Protein AF-A0A1B6LPK8-F1 (afdb_monomer)

InterPro domains:
  IPR017932 Glutamine amidotransferase type 2 domain [PF00310] (101-290)
  IPR017932 Glutamine amidotransferase type 2 domain [PS51278] (101-291)
  IPR029055 Nucleophile aminohydrolases, N-terminal [G3DSA:3.60.20.10] (101-291)
  IPR029055 Nucleophile aminohydrolases, N-terminal [SSF56235] (101-290)
  IPR050711 Electron transfer and nitrogen metabolism enzyme [PTHR11938] (97-290)

Organism: NCBI:txid36148

Mean predicted aligned error: 14.08 Å

Sequence (291 aa):
MAAVRRRMIGVLNRLSTYSSTHVGFSTLSHRREAVYSICHKCAVLAVSCSSVRPEVGGQRHLLANNYQCLSLGNKMEMSQDSWSLPPQQGLYDPQNEKDACGVGFIVSIDGTRSHKIVRDAEKLAMRMNHRGACACDNDTGDGAGVLTAIPHNYYFHELREQHSIDLPPFRQYATGIFYLDKIHHADCEAQFTKIAEECNLKVLYWRTVPTNSAGIGEVARSGEPFMRQVFLVPSSPVPEEELQKQVFVLRKRATHKIPKPGVRFYICSLSNTTVIYKGQFTSDQLWRYFT

Nearest PDB structures (foldseek):
  1ofd-assembly2_B  TM=9.299E-01  e=4.227E-14  Synechocystis sp. PCC 6803
  1ofe-assembly2_B  TM=9.317E-01  e=9.123E-14  Synechocystis sp. PCC 6803
  1ea0-assembly2_B  TM=8.945E-01  e=4.554E-11  Azospirillum brasilense
  6s6u-assembly1_A  TM=9.066E-01  e=7.311E-11  Azospirillum brasilense
  6s6s-assembly1_C  TM=8.771E-01  e=1.674E-10  Azospirillum brasilense

Solvent-accessible surface area (backbone atoms only — not comparable to full-atom values): 17128 Å² total; per-residue (Å²): 118,78,68,63,66,56,52,66,52,51,62,61,48,51,69,65,59,71,79,73,75,93,73,91,74,86,91,70,69,76,69,54,53,51,55,54,58,27,46,56,56,24,25,34,40,28,39,26,36,38,82,83,74,81,84,84,85,75,88,81,76,86,78,81,81,87,78,88,82,89,78,85,89,80,86,77,85,75,86,74,84,71,89,67,80,70,76,72,52,91,91,47,48,62,89,73,66,67,92,56,48,32,72,51,73,44,68,37,90,87,49,58,78,56,74,62,52,58,55,50,39,48,56,54,31,45,72,32,42,91,40,44,35,56,45,99,80,68,47,16,17,69,18,18,35,39,38,33,37,57,62,53,69,60,54,38,51,50,36,36,74,78,67,73,40,88,64,70,62,86,56,60,35,32,34,25,37,31,36,24,35,86,86,53,37,67,61,51,52,52,52,45,43,54,49,27,49,78,46,52,26,37,75,76,47,78,44,73,60,59,69,42,73,86,76,47,19,70,70,29,58,78,65,60,58,42,45,38,30,43,35,34,32,58,68,56,97,68,58,60,70,55,52,51,51,37,48,50,51,36,53,53,50,44,67,69,68,66,54,46,95,97,48,58,64,44,77,69,25,70,34,51,45,39,38,49,54,66,52,52,21,35,37,61,42,52,70,63,26,55,107

Structure (mmCIF, N/CA/C/O backbone):
data_AF-A0A1B6LPK8-F1
#
_entry.id   AF-A0A1B6LPK8-F1
#
loop_
_atom_site.group_PDB
_atom_site.id
_atom_site.type_symbol
_atom_site.label_atom_id
_atom_site.label_alt_id
_atom_site.label_comp_id
_atom_site.label_asym_id
_atom_site.label_entity_id
_atom_site.label_seq_id
_atom_site.pdbx_PDB_ins_code
_atom_site.Cartn_x
_atom_site.Cartn_y
_atom_site.Cartn_z
_atom_site.occupancy
_atom_site.B_iso_or_equiv
_atom_site.auth_seq_id
_atom_site.auth_comp_id
_atom_site.auth_asym_id
_atom_site.auth_atom_id
_atom_site.pdbx_PDB_model_num
ATOM 1 N N . MET A 1 1 ? 23.492 2.066 -8.535 1.00 30.80 1 MET A N 1
ATOM 2 C CA . MET A 1 1 ? 22.194 1.472 -8.130 1.00 30.80 1 MET A CA 1
ATOM 3 C C . MET A 1 1 ? 21.778 1.716 -6.667 1.00 30.80 1 MET A C 1
ATOM 5 O O . MET A 1 1 ? 20.604 1.967 -6.434 1.00 30.80 1 MET A O 1
ATOM 9 N N . ALA A 1 2 ? 22.679 1.740 -5.672 1.00 23.75 2 ALA A N 1
ATOM 10 C CA . ALA A 1 2 ? 22.305 1.963 -4.256 1.00 23.75 2 ALA A CA 1
ATOM 11 C C . ALA A 1 2 ? 21.744 3.371 -3.916 1.00 23.75 2 ALA A C 1
ATOM 13 O O . ALA A 1 2 ? 21.017 3.533 -2.938 1.00 23.75 2 ALA A O 1
ATOM 14 N N . ALA A 1 3 ? 22.050 4.391 -4.729 1.00 24.92 3 ALA A N 1
ATOM 15 C CA . ALA A 1 3 ? 21.626 5.778 -4.501 1.00 24.92 3 ALA A CA 1
ATOM 16 C C . ALA A 1 3 ? 20.175 6.080 -4.943 1.00 24.92 3 ALA A C 1
ATOM 18 O O . ALA A 1 3 ? 19.519 6.915 -4.323 1.00 24.92 3 ALA A O 1
ATOM 19 N N . VAL A 1 4 ? 19.654 5.363 -5.950 1.00 29.91 4 VAL A N 1
ATOM 20 C CA . VAL A 1 4 ? 18.263 5.489 -6.446 1.00 29.91 4 VAL A CA 1
ATOM 21 C C . VAL A 1 4 ? 17.276 4.982 -5.385 1.00 29.91 4 VAL A C 1
ATOM 23 O O . VAL A 1 4 ? 16.302 5.655 -5.051 1.00 29.91 4 VAL A O 1
ATOM 26 N N . ARG A 1 5 ? 17.628 3.877 -4.704 1.00 31.17 5 ARG A N 1
ATOM 27 C CA . ARG A 1 5 ? 16.857 3.319 -3.577 1.00 31.17 5 ARG A CA 1
ATOM 28 C C . ARG A 1 5 ? 16.673 4.292 -2.404 1.00 31.17 5 ARG A C 1
ATOM 30 O O . ARG A 1 5 ? 15.655 4.216 -1.729 1.00 31.17 5 ARG A O 1
ATOM 37 N N . ARG A 1 6 ? 17.607 5.220 -2.140 1.00 28.94 6 ARG A N 1
ATOM 38 C CA . ARG A 1 6 ? 17.521 6.136 -0.979 1.00 28.94 6 ARG A CA 1
ATOM 39 C C . ARG A 1 6 ? 16.639 7.373 -1.215 1.00 28.94 6 ARG A C 1
ATOM 41 O O . ARG A 1 6 ? 16.117 7.915 -0.243 1.00 28.94 6 ARG A O 1
ATOM 48 N N . ARG A 1 7 ? 16.431 7.820 -2.463 1.00 30.89 7 ARG A N 1
ATOM 49 C CA . ARG A 1 7 ? 15.654 9.047 -2.760 1.00 30.89 7 ARG A CA 1
ATOM 50 C C . ARG A 1 7 ? 14.145 8.813 -2.866 1.00 30.89 7 ARG A C 1
ATOM 52 O O . ARG A 1 7 ? 13.393 9.608 -2.308 1.00 30.89 7 ARG A O 1
ATOM 59 N N . MET A 1 8 ? 13.709 7.686 -3.433 1.00 30.20 8 MET A N 1
ATOM 60 C CA . MET A 1 8 ? 12.285 7.305 -3.482 1.00 30.20 8 MET A CA 1
ATOM 61 C C . MET A 1 8 ? 11.697 7.085 -2.071 1.00 30.20 8 MET A C 1
ATOM 63 O O . MET A 1 8 ? 10.559 7.452 -1.783 1.00 30.20 8 MET A O 1
ATOM 67 N N . ILE A 1 9 ? 12.522 6.562 -1.152 1.00 38.03 9 ILE A N 1
ATOM 68 C CA . ILE A 1 9 ? 12.210 6.429 0.280 1.00 38.03 9 ILE A CA 1
ATOM 69 C C . ILE A 1 9 ? 12.055 7.810 0.936 1.00 38.03 9 ILE A C 1
ATOM 71 O O . ILE A 1 9 ? 11.195 7.989 1.791 1.00 38.03 9 ILE A O 1
ATOM 75 N N . GLY A 1 10 ? 12.855 8.800 0.533 1.00 27.89 10 GLY A N 1
ATOM 76 C CA . GLY A 1 10 ? 12.937 10.105 1.190 1.00 27.89 10 GLY A CA 1
ATOM 77 C C . GLY A 1 10 ? 11.789 11.076 0.902 1.00 27.89 10 GLY A C 1
ATOM 78 O O . GLY A 1 10 ? 11.524 11.912 1.760 1.00 27.89 10 GLY A O 1
ATOM 79 N N . VAL A 1 11 ? 11.126 10.996 -0.257 1.00 35.81 11 VAL A N 1
ATOM 80 C CA . VAL A 1 11 ? 10.005 11.897 -0.614 1.00 35.81 11 VAL A CA 1
ATOM 81 C C . VAL A 1 11 ? 8.679 11.369 -0.054 1.00 35.81 11 VAL A C 1
ATOM 83 O O . VAL A 1 11 ? 7.924 12.122 0.553 1.00 35.81 11 VAL A O 1
ATOM 86 N N . LEU A 1 12 ? 8.444 10.054 -0.137 1.00 35.09 12 LEU A N 1
ATOM 87 C CA . LEU A 1 12 ? 7.229 9.427 0.396 1.00 35.09 12 LEU A CA 1
ATOM 88 C C . LEU A 1 12 ? 7.264 9.250 1.929 1.00 35.09 12 LEU A C 1
ATOM 90 O O . LEU A 1 12 ? 6.242 9.461 2.578 1.00 35.09 12 LEU A O 1
ATOM 94 N N . ASN A 1 13 ? 8.421 8.951 2.549 1.00 32.31 13 ASN A N 1
ATOM 95 C CA . ASN A 1 13 ? 8.491 8.886 4.020 1.00 32.31 13 ASN A CA 1
ATOM 96 C C . ASN A 1 13 ? 8.449 10.266 4.688 1.00 32.31 13 ASN A C 1
ATOM 98 O O . ASN A 1 13 ? 7.914 10.355 5.789 1.00 32.31 13 ASN A O 1
ATOM 102 N N . ARG A 1 14 ? 8.955 11.339 4.053 1.00 32.25 14 ARG A N 1
ATOM 103 C CA . ARG A 1 14 ? 8.899 12.694 4.642 1.00 32.25 14 ARG A CA 1
ATOM 104 C C . ARG A 1 14 ? 7.477 13.237 4.761 1.00 32.25 14 ARG A C 1
ATOM 106 O O . ARG A 1 14 ? 7.195 13.947 5.720 1.00 32.25 14 ARG A O 1
ATOM 113 N N . LEU A 1 15 ? 6.577 12.838 3.862 1.00 34.38 15 LEU A N 1
ATOM 114 C CA . LEU A 1 15 ? 5.151 13.162 3.961 1.00 34.38 15 LEU A CA 1
ATOM 115 C C . LEU A 1 15 ? 4.425 12.313 5.024 1.00 34.38 15 LEU A C 1
ATOM 117 O O . LEU A 1 15 ? 3.448 12.774 5.599 1.00 34.38 15 LEU A O 1
ATOM 121 N N . SER A 1 16 ? 4.935 11.119 5.361 1.00 30.42 16 SER A N 1
ATOM 122 C CA . SER A 1 16 ? 4.409 10.299 6.468 1.00 30.42 16 SER A CA 1
ATOM 123 C C . SER A 1 16 ? 4.891 10.758 7.852 1.00 30.42 16 SER A C 1
ATOM 125 O O . SER A 1 16 ? 4.201 10.492 8.832 1.00 30.42 16 SER A O 1
ATOM 127 N N . THR A 1 17 ? 6.060 11.400 7.969 1.00 28.44 17 THR A N 1
ATOM 128 C CA . THR A 1 17 ? 6.641 11.810 9.266 1.00 28.44 17 THR A CA 1
ATOM 129 C C . THR A 1 17 ? 6.283 13.228 9.704 1.00 28.44 17 THR A C 1
ATOM 131 O O . THR A 1 17 ? 6.468 13.551 10.872 1.00 28.44 17 THR A O 1
ATOM 134 N N . TYR A 1 18 ? 5.733 14.068 8.821 1.00 29.12 18 TYR A N 1
ATOM 135 C CA . TYR A 1 18 ? 5.272 15.419 9.190 1.00 29.12 18 TYR A CA 1
ATOM 136 C C . TYR A 1 18 ? 4.002 15.420 10.070 1.00 29.12 18 TYR A C 1
ATOM 138 O O . TYR A 1 18 ? 3.548 16.467 10.514 1.00 29.12 18 TYR A O 1
ATOM 146 N N . SER A 1 19 ? 3.456 14.235 10.361 1.00 31.61 19 SER A N 1
ATOM 147 C CA . SER A 1 19 ? 2.257 14.014 11.174 1.00 31.61 19 SER A CA 1
ATOM 148 C C . SER A 1 19 ? 2.484 14.083 12.696 1.00 31.61 19 SER A C 1
ATOM 150 O O . SER A 1 19 ? 1.513 13.940 13.434 1.00 31.61 19 SER A O 1
ATOM 152 N N . SER A 1 20 ? 3.719 14.241 13.199 1.00 28.42 20 SER A N 1
ATOM 153 C CA . SER A 1 20 ? 4.009 13.996 14.631 1.00 28.42 20 SER A CA 1
ATOM 154 C C . SER A 1 20 ? 4.745 15.103 15.390 1.00 28.42 20 SER A C 1
ATOM 156 O O . SER A 1 20 ? 5.127 14.883 16.534 1.00 28.42 20 SER A O 1
ATOM 158 N N . THR A 1 21 ? 4.927 16.299 14.831 1.00 25.77 21 THR A N 1
ATOM 159 C CA . THR A 1 21 ? 5.504 17.427 15.586 1.00 25.77 21 THR A CA 1
ATOM 160 C C . THR A 1 21 ? 4.444 18.481 15.875 1.00 25.77 21 THR A C 1
ATOM 162 O O . THR A 1 21 ? 4.193 19.370 15.063 1.00 25.77 21 THR A O 1
ATOM 165 N N . HIS A 1 22 ? 3.825 18.384 17.053 1.00 34.06 22 HIS A N 1
ATOM 166 C CA . HIS A 1 22 ? 3.148 19.512 17.685 1.00 34.06 22 HIS A CA 1
ATOM 167 C C . HIS A 1 22 ? 4.205 20.521 18.142 1.00 34.06 22 HIS A C 1
ATOM 169 O O . HIS A 1 22 ? 4.918 20.284 19.113 1.00 34.06 22 HIS A O 1
ATOM 175 N N . VAL A 1 23 ? 4.291 21.656 17.452 1.00 26.45 23 VAL A N 1
ATOM 176 C CA . VAL A 1 23 ? 4.867 22.882 18.011 1.00 26.45 23 VAL A CA 1
ATOM 177 C C . VAL A 1 23 ? 3.786 23.947 17.907 1.00 26.45 23 VAL A C 1
ATOM 179 O O . VAL A 1 23 ? 3.248 24.201 16.829 1.00 26.45 23 VAL A O 1
ATOM 182 N N . GLY A 1 24 ? 3.395 24.464 19.070 1.00 32.81 24 GLY A N 1
ATOM 183 C CA . GLY A 1 24 ? 2.226 25.306 19.258 1.00 32.81 24 GLY A CA 1
ATOM 184 C C . GLY A 1 24 ? 2.281 26.601 18.458 1.00 32.81 24 GLY A C 1
ATOM 185 O O . GLY A 1 24 ? 3.248 27.349 18.529 1.00 32.81 24 GLY A O 1
ATOM 186 N N . PHE A 1 25 ? 1.188 26.875 17.754 1.00 24.67 25 PHE A N 1
ATOM 187 C CA . PHE A 1 25 ? 0.775 28.220 17.377 1.00 24.67 25 PHE A CA 1
ATOM 188 C C . PHE A 1 25 ? -0.719 28.321 17.676 1.00 24.67 25 PHE A C 1
ATOM 190 O O . PHE A 1 25 ? -1.558 27.704 17.015 1.00 24.67 25 PHE A O 1
ATOM 197 N N . SER A 1 26 ? -1.029 29.031 18.756 1.00 30.61 26 SER A N 1
ATOM 198 C CA . SER A 1 26 ? -2.382 29.364 19.173 1.00 30.61 26 SER A CA 1
ATOM 199 C C . SER A 1 26 ? -3.027 30.310 18.154 1.00 30.61 26 SER A C 1
ATOM 201 O O . SER A 1 26 ? -2.360 31.139 17.543 1.00 30.61 26 SER A O 1
ATOM 203 N N . THR A 1 27 ? -4.351 30.180 18.008 1.00 29.81 27 THR A N 1
ATOM 204 C CA . THR A 1 27 ? -5.273 31.007 17.196 1.00 29.81 27 THR A CA 1
ATOM 205 C C . THR A 1 27 ? -5.361 30.709 15.686 1.00 29.81 27 THR A C 1
ATOM 207 O O . THR A 1 27 ? -5.033 31.542 14.858 1.00 29.81 27 THR A O 1
ATOM 210 N N . LEU A 1 28 ? -5.860 29.512 15.318 1.00 30.06 28 LEU A N 1
ATOM 211 C CA . LEU A 1 28 ? -6.625 29.202 14.076 1.00 30.06 28 LEU A CA 1
ATOM 212 C C . LEU A 1 28 ? -6.992 27.693 14.035 1.00 30.06 28 LEU A C 1
ATOM 214 O O . LEU A 1 28 ? -6.624 26.971 13.109 1.00 30.06 28 LEU A O 1
ATOM 218 N N . SER A 1 29 ? -7.654 27.166 15.078 1.00 30.53 29 SER A N 1
ATOM 219 C CA . SER A 1 29 ? -7.734 25.702 15.284 1.00 30.53 29 SER A CA 1
ATOM 220 C C . SER A 1 29 ? -8.874 24.989 14.530 1.00 30.53 29 SER A C 1
ATOM 222 O O . SER A 1 29 ? -8.676 23.874 14.065 1.00 30.53 29 SER A O 1
ATOM 224 N N . HIS A 1 30 ? -10.031 25.618 14.289 1.00 28.72 30 HIS A N 1
ATOM 225 C CA . HIS A 1 30 ? -11.210 24.863 13.816 1.00 28.72 30 HIS A CA 1
ATOM 226 C C . HIS A 1 30 ? -11.247 24.551 12.304 1.00 28.72 30 HIS A C 1
ATOM 228 O O . HIS A 1 30 ? -11.784 23.524 11.900 1.00 28.72 30 HIS A O 1
ATOM 234 N N . ARG A 1 31 ? -10.658 25.386 11.430 1.00 28.69 31 ARG A N 1
ATOM 235 C CA . ARG A 1 31 ? -10.655 25.121 9.969 1.00 28.69 31 ARG A CA 1
ATOM 236 C C . ARG A 1 31 ? -9.534 24.177 9.517 1.00 28.69 31 ARG A C 1
ATOM 238 O O . ARG A 1 31 ? -9.675 23.520 8.490 1.00 28.69 31 ARG A O 1
ATOM 245 N N . ARG A 1 32 ? -8.431 24.082 10.270 1.00 26.38 32 ARG A N 1
ATOM 246 C CA . ARG A 1 32 ? -7.286 23.213 9.933 1.00 26.38 32 ARG A CA 1
ATOM 247 C C . ARG A 1 32 ? -7.551 21.743 10.263 1.00 26.38 32 ARG A C 1
ATOM 249 O O . ARG A 1 32 ? -7.180 20.882 9.469 1.00 26.38 32 ARG A O 1
ATOM 256 N N . GLU A 1 33 ? -8.254 21.464 11.360 1.00 27.23 33 GLU A N 1
ATOM 257 C CA . GLU A 1 33 ? -8.684 20.102 11.713 1.00 27.23 33 GLU A CA 1
ATOM 258 C C . GLU A 1 33 ? -9.648 19.512 10.676 1.00 27.23 33 GLU A C 1
ATOM 260 O O . GLU A 1 33 ? -9.526 18.340 10.322 1.00 27.23 33 GLU A O 1
ATOM 265 N N . ALA A 1 34 ? -10.541 20.331 10.106 1.00 27.44 34 ALA A N 1
ATOM 266 C CA . ALA A 1 34 ? -11.440 19.901 9.037 1.00 27.44 34 ALA A CA 1
ATOM 267 C C . ALA A 1 34 ? -10.667 19.475 7.775 1.00 27.44 34 ALA A C 1
ATOM 269 O O . ALA A 1 34 ? -10.889 18.381 7.265 1.00 27.44 34 ALA A O 1
ATOM 270 N N . VAL A 1 35 ? -9.701 20.277 7.312 1.00 27.94 35 VAL A N 1
ATOM 271 C CA . VAL A 1 35 ? -8.898 19.963 6.111 1.00 27.94 35 VAL A CA 1
ATOM 272 C C . VAL A 1 35 ? -8.032 18.711 6.314 1.00 27.94 35 VAL A C 1
ATOM 274 O O . VAL A 1 35 ? -7.943 17.877 5.412 1.00 27.94 35 VAL A O 1
ATOM 277 N N . TYR A 1 36 ? -7.456 18.517 7.505 1.00 27.09 36 TYR A N 1
ATOM 278 C CA . TYR A 1 36 ? -6.703 17.298 7.833 1.00 27.09 36 TYR A CA 1
ATOM 279 C C . TYR A 1 36 ? -7.608 16.057 7.928 1.00 27.09 36 TYR A C 1
ATOM 281 O O . TYR A 1 36 ? -7.285 15.007 7.369 1.00 27.09 36 TYR A O 1
ATOM 289 N N . SER A 1 37 ? -8.776 16.177 8.568 1.00 31.23 37 SER A N 1
ATOM 290 C CA . SER A 1 37 ? -9.769 15.097 8.681 1.00 31.23 37 SER A CA 1
ATOM 291 C C . SER A 1 37 ? -10.350 14.688 7.319 1.00 31.23 37 SER A C 1
ATOM 293 O O . SER A 1 37 ? -10.585 13.502 7.075 1.00 31.23 37 SER A O 1
ATOM 295 N N . ILE A 1 38 ? -10.517 15.647 6.401 1.00 36.72 38 ILE A N 1
ATOM 296 C CA . ILE A 1 38 ? -10.953 15.420 5.014 1.00 36.72 38 ILE A CA 1
ATOM 297 C C . ILE A 1 38 ? -9.849 14.722 4.200 1.00 36.72 38 ILE A C 1
ATOM 299 O O . ILE A 1 38 ? -10.137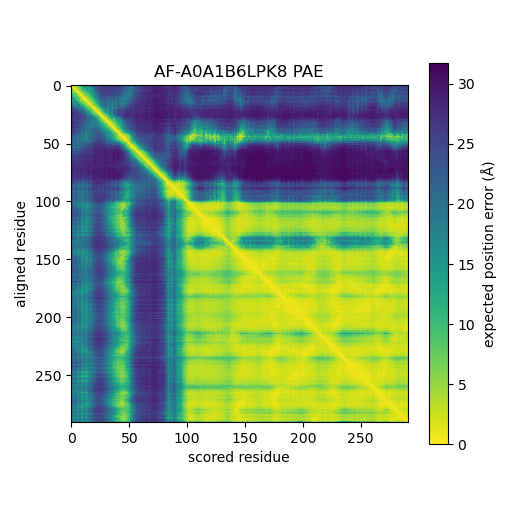 13.779 3.456 1.00 36.72 38 ILE A O 1
ATOM 303 N N . CYS A 1 39 ? -8.581 15.103 4.396 1.00 38.81 39 CYS A N 1
ATOM 304 C CA . CYS A 1 39 ? -7.436 14.523 3.686 1.00 38.81 39 CYS A CA 1
ATOM 305 C C . CYS A 1 39 ? -7.299 13.006 3.932 1.00 38.81 39 CYS A C 1
ATOM 307 O O . CYS A 1 39 ? -7.115 12.229 2.998 1.00 38.81 39 CYS A O 1
ATOM 309 N N . HIS A 1 40 ? -7.508 12.542 5.168 1.00 42.75 40 HIS A N 1
ATOM 310 C CA . HIS A 1 40 ? -7.458 11.107 5.491 1.00 42.75 40 HIS A CA 1
ATOM 311 C C . HIS A 1 40 ? -8.679 10.301 5.020 1.00 42.75 40 HIS A C 1
ATOM 313 O O . HIS A 1 40 ? -8.649 9.069 5.057 1.00 42.75 40 HIS A O 1
ATOM 319 N N . LYS A 1 41 ? -9.770 10.963 4.617 1.00 41.56 41 LYS A N 1
ATOM 320 C CA . LYS A 1 41 ? -11.016 10.299 4.206 1.00 41.56 41 LYS A CA 1
ATOM 321 C C . LYS A 1 41 ? -11.173 10.218 2.689 1.00 41.56 41 LYS A C 1
ATOM 323 O O . LYS A 1 41 ? -11.679 9.194 2.225 1.00 41.56 41 LYS A O 1
ATOM 328 N N . CYS A 1 42 ? -10.748 11.258 1.960 1.00 45.53 42 CYS A N 1
ATOM 329 C CA . CYS A 1 42 ? -11.064 11.466 0.541 1.00 45.53 42 CYS A CA 1
ATOM 330 C C . CYS A 1 42 ? -9.941 12.162 -0.257 1.00 45.53 42 CYS A C 1
ATOM 332 O O . CYS A 1 42 ? -10.247 12.933 -1.168 1.00 45.53 42 CYS A O 1
ATOM 334 N N . ALA A 1 43 ? -8.664 11.937 0.074 1.00 48.03 43 ALA A N 1
ATOM 335 C CA . ALA A 1 43 ? -7.548 12.436 -0.733 1.00 48.03 43 ALA A CA 1
ATOM 336 C C . ALA A 1 43 ? -6.831 11.330 -1.509 1.00 48.03 43 ALA A C 1
ATOM 338 O O . ALA A 1 43 ? -6.697 10.189 -1.052 1.00 48.03 43 ALA A O 1
ATOM 339 N N . VAL A 1 44 ? -6.339 11.716 -2.682 1.00 63.66 44 VAL A N 1
ATOM 340 C CA . VAL A 1 44 ? -5.453 10.923 -3.523 1.00 63.66 44 VAL A CA 1
ATOM 341 C C . VAL A 1 44 ? -4.241 11.773 -3.886 1.00 63.66 44 VAL A C 1
ATOM 343 O O . VAL A 1 44 ? -4.397 12.879 -4.398 1.00 63.66 44 VAL A O 1
ATOM 346 N N . LEU A 1 45 ? -3.036 11.273 -3.620 1.00 59.78 45 LEU A N 1
ATOM 347 C CA . LEU A 1 45 ? -1.772 11.914 -3.991 1.00 59.78 45 LEU A CA 1
ATOM 348 C C . LEU A 1 45 ? -1.087 11.061 -5.058 1.00 59.78 45 LEU A C 1
ATOM 350 O O . LEU A 1 45 ? -0.758 9.908 -4.786 1.00 59.78 45 LEU A O 1
ATOM 354 N N . ALA A 1 46 ? -0.852 11.629 -6.236 1.00 60.91 46 ALA A N 1
ATOM 355 C CA . ALA A 1 46 ? -0.136 10.995 -7.335 1.00 60.91 46 ALA A CA 1
ATOM 356 C C . ALA A 1 46 ? 1.263 11.608 -7.492 1.00 60.91 46 ALA A C 1
ATOM 358 O O . ALA A 1 46 ? 1.438 12.828 -7.428 1.00 60.91 46 ALA A O 1
ATOM 359 N N . VAL A 1 47 ? 2.262 10.752 -7.695 1.00 58.19 47 VAL A N 1
ATOM 360 C CA . VAL A 1 47 ? 3.671 11.138 -7.837 1.00 58.19 47 VAL A CA 1
ATOM 361 C C . VAL A 1 47 ? 4.268 10.453 -9.064 1.00 58.19 47 VAL A C 1
ATOM 363 O O . VAL A 1 47 ? 4.118 9.243 -9.223 1.00 58.19 47 VAL A O 1
ATOM 366 N N . SER A 1 48 ? 4.990 11.227 -9.875 1.00 44.66 48 SER A N 1
ATOM 367 C CA . SER A 1 48 ? 5.836 10.783 -10.988 1.00 44.66 48 SER A CA 1
ATOM 368 C C . SER A 1 48 ? 7.276 11.191 -10.700 1.00 44.66 48 SER A C 1
ATOM 370 O O . SER A 1 48 ? 7.542 12.384 -10.543 1.00 44.66 48 SER A O 1
ATOM 372 N N . CYS A 1 49 ? 8.201 10.238 -10.585 1.00 43.59 49 CYS A N 1
ATOM 373 C CA . CYS A 1 49 ? 9.601 10.523 -10.278 1.00 43.59 49 CYS A CA 1
ATOM 374 C C . CYS A 1 49 ? 10.455 10.687 -11.546 1.00 43.59 49 CYS A C 1
ATOM 376 O O . CYS A 1 49 ? 10.316 9.927 -12.498 1.00 43.59 49 CYS A O 1
ATOM 378 N N . SER A 1 50 ? 11.382 11.645 -11.505 1.00 39.50 50 SER A N 1
ATOM 379 C CA . SER A 1 50 ? 12.487 11.799 -12.446 1.00 39.50 50 SER A CA 1
ATOM 380 C C . SER A 1 50 ? 13.795 11.882 -11.680 1.00 39.50 50 SER A C 1
ATOM 382 O O . SER A 1 50 ? 13.978 12.751 -10.825 1.00 39.50 50 SER A O 1
ATOM 384 N N . SER A 1 51 ? 14.733 10.990 -11.985 1.00 36.72 51 SER A N 1
ATOM 385 C CA . SER A 1 51 ? 16.108 11.093 -11.507 1.00 36.72 51 SER A CA 1
ATOM 386 C C . SER A 1 51 ? 17.096 11.163 -12.667 1.00 36.72 51 SER A C 1
ATOM 38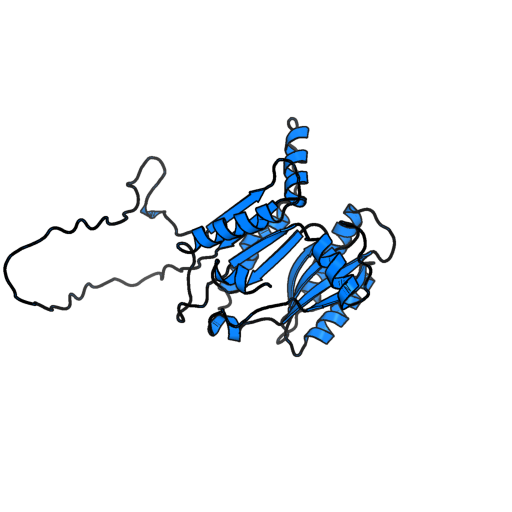8 O O . SER A 1 51 ? 17.944 10.296 -12.850 1.00 36.72 51 SER A O 1
ATOM 390 N N . VAL A 1 52 ? 17.054 12.263 -13.423 1.00 32.22 52 VAL A N 1
ATOM 391 C CA . VAL A 1 52 ? 18.189 12.633 -14.280 1.00 32.22 52 VAL A CA 1
ATOM 392 C C . VAL A 1 52 ? 19.302 13.162 -13.371 1.00 32.22 52 VAL A C 1
ATOM 394 O O . VAL A 1 52 ? 19.128 14.156 -12.662 1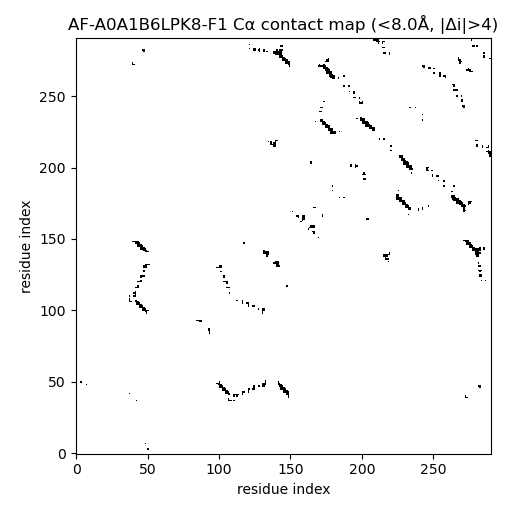.00 32.22 52 VAL A O 1
ATOM 397 N N . ARG A 1 53 ? 20.455 12.483 -13.325 1.00 27.52 53 ARG A N 1
ATOM 398 C CA . ARG A 1 53 ? 21.666 13.102 -12.765 1.00 27.52 53 ARG A CA 1
ATOM 399 C C . ARG A 1 53 ? 22.247 14.045 -13.818 1.00 27.52 53 ARG A C 1
ATOM 401 O O . ARG A 1 53 ? 22.414 13.601 -14.950 1.00 27.52 53 ARG A O 1
ATOM 408 N N . PRO A 1 54 ? 22.656 15.270 -13.461 1.00 29.73 54 PRO A N 1
ATOM 409 C CA . PRO A 1 54 ? 23.666 15.949 -14.249 1.00 29.73 54 PRO A CA 1
ATOM 410 C C . PRO A 1 54 ? 24.983 15.186 -14.056 1.00 29.73 54 PRO A C 1
ATOM 412 O O . PRO A 1 54 ? 25.449 15.021 -12.924 1.00 29.73 54 PRO A O 1
ATOM 415 N N . GLU A 1 55 ? 25.559 14.666 -15.139 1.00 28.98 55 GLU A N 1
ATOM 416 C CA . GLU A 1 55 ? 26.964 14.269 -15.120 1.00 28.98 55 GLU A CA 1
ATOM 417 C C . GLU A 1 55 ? 27.809 15.523 -14.877 1.00 28.98 55 GLU A C 1
ATOM 419 O O . GLU A 1 55 ? 27.712 16.519 -15.593 1.00 28.98 55 GLU A O 1
ATOM 424 N N . VAL A 1 56 ? 28.605 15.490 -13.811 1.00 35.28 56 VAL A N 1
ATOM 425 C CA . VAL A 1 56 ? 29.586 16.527 -13.507 1.00 35.28 56 VAL A CA 1
ATOM 426 C C . VAL A 1 56 ? 30.844 16.215 -14.311 1.00 35.28 56 VAL A C 1
ATOM 428 O O . VAL A 1 56 ? 31.480 15.196 -14.066 1.00 35.28 56 VAL A O 1
ATOM 431 N N . GLY A 1 57 ? 31.215 17.129 -15.211 1.00 34.53 57 GLY A N 1
ATOM 432 C CA . GLY A 1 57 ? 32.568 17.233 -15.761 1.00 34.53 57 GLY A CA 1
ATOM 433 C C . GLY A 1 57 ? 32.797 16.520 -17.094 1.00 34.53 57 GLY A C 1
ATOM 434 O O . GLY A 1 57 ? 33.227 15.376 -17.133 1.00 34.53 57 GLY A O 1
ATOM 435 N N . GLY A 1 58 ? 32.620 17.256 -18.190 1.00 24.55 58 GLY A N 1
ATOM 436 C CA . GLY A 1 58 ? 33.121 16.883 -19.510 1.00 24.55 58 GLY A CA 1
ATOM 437 C C . GLY A 1 58 ? 33.021 18.072 -20.458 1.00 24.55 58 GLY A C 1
ATOM 438 O O . GLY A 1 58 ? 31.927 18.420 -20.898 1.00 24.55 58 GLY A O 1
ATOM 439 N N . GLN A 1 59 ? 34.149 18.734 -20.730 1.00 31.02 59 GLN A N 1
ATOM 440 C CA . GLN A 1 59 ? 34.255 19.787 -21.743 1.00 31.02 59 GLN A CA 1
ATOM 441 C C . GLN A 1 59 ? 33.705 19.261 -23.075 1.00 31.02 59 GLN A C 1
ATOM 443 O O . GLN A 1 59 ? 34.295 18.375 -23.691 1.00 31.02 59 GLN A O 1
ATOM 448 N N . ARG A 1 60 ? 32.569 19.800 -23.532 1.00 28.73 60 ARG A N 1
ATOM 449 C CA . ARG A 1 60 ? 32.065 19.534 -24.882 1.00 28.73 60 ARG A CA 1
ATOM 450 C C . ARG A 1 60 ? 32.925 20.300 -25.881 1.00 28.73 60 ARG A C 1
ATOM 452 O O . ARG A 1 60 ? 32.692 21.474 -26.150 1.00 28.73 60 ARG A O 1
ATOM 459 N N . HIS A 1 61 ? 33.926 19.613 -26.417 1.00 25.39 61 HIS A N 1
ATOM 460 C CA . HIS A 1 61 ? 34.544 19.967 -27.684 1.00 25.39 61 HIS A CA 1
ATOM 461 C C . HIS A 1 61 ? 33.511 19.702 -28.789 1.00 25.39 61 HIS A C 1
ATOM 463 O O . HIS A 1 61 ? 33.060 18.572 -28.976 1.00 25.39 61 HIS A O 1
ATOM 469 N N . LEU A 1 62 ? 33.078 20.763 -29.467 1.00 28.09 62 LEU A N 1
ATOM 470 C CA . LEU A 1 62 ? 32.214 20.683 -30.639 1.00 28.09 62 LEU A CA 1
ATOM 471 C C . LEU A 1 62 ? 33.036 20.119 -31.803 1.00 28.09 62 LEU A C 1
ATOM 473 O O . LEU A 1 62 ? 33.819 20.842 -32.412 1.00 28.09 62 LEU A O 1
ATOM 477 N N . LEU A 1 63 ? 32.856 18.838 -32.123 1.00 25.72 63 LEU A N 1
ATOM 478 C CA . LEU A 1 63 ? 33.226 18.309 -33.434 1.00 25.72 63 LEU A CA 1
ATOM 479 C C . LEU A 1 63 ? 31.989 18.380 -34.326 1.00 25.72 63 LEU A C 1
ATOM 481 O O . LEU A 1 63 ? 31.076 17.560 -34.238 1.00 25.72 63 LEU A O 1
ATOM 485 N N . ALA A 1 64 ? 31.956 19.423 -35.151 1.00 29.00 64 ALA A N 1
ATOM 486 C CA . ALA A 1 64 ? 31.024 19.550 -36.255 1.00 29.00 64 ALA A CA 1
ATOM 487 C C . ALA A 1 64 ? 31.367 18.488 -37.312 1.00 29.00 64 ALA A C 1
ATOM 489 O O . ALA A 1 64 ? 32.399 18.573 -37.975 1.00 29.00 64 ALA A O 1
ATOM 490 N N . ASN A 1 65 ? 30.503 17.484 -37.468 1.00 27.41 65 ASN A N 1
ATOM 491 C CA . ASN A 1 65 ? 30.539 16.610 -38.634 1.00 27.41 65 ASN A CA 1
ATOM 492 C C . ASN A 1 65 ? 29.886 17.337 -39.814 1.00 27.41 65 ASN A C 1
ATOM 494 O O . ASN A 1 65 ? 28.682 17.591 -39.822 1.00 27.41 65 ASN A O 1
ATOM 498 N N . ASN A 1 66 ? 30.715 17.663 -40.803 1.00 28.67 66 ASN A N 1
ATOM 499 C CA . ASN A 1 66 ? 30.318 18.150 -42.115 1.00 28.67 66 ASN A CA 1
ATOM 500 C C . ASN A 1 66 ? 29.554 17.060 -42.879 1.00 28.67 66 ASN A C 1
ATOM 502 O O . ASN A 1 66 ? 30.154 16.095 -43.345 1.00 2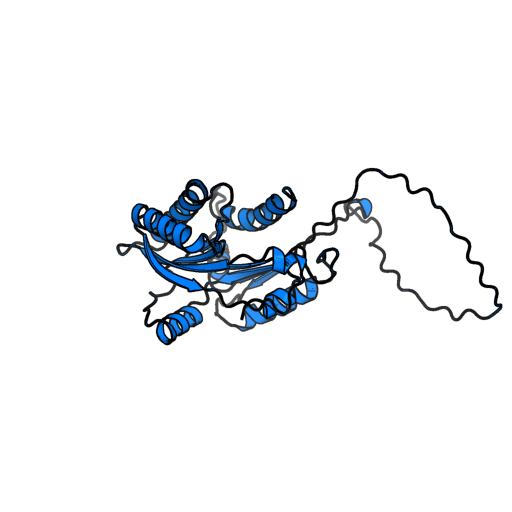8.67 66 ASN A O 1
ATOM 506 N N . TYR A 1 67 ? 28.256 17.267 -43.088 1.00 27.59 67 TYR A N 1
ATOM 507 C CA . TYR A 1 67 ? 27.539 16.709 -44.232 1.00 27.59 67 TYR A CA 1
ATOM 508 C C . TYR A 1 67 ? 26.888 17.867 -44.984 1.00 27.59 67 TYR A C 1
ATOM 510 O O . TYR A 1 67 ? 25.889 18.439 -44.556 1.00 27.59 67 TYR A O 1
ATOM 518 N N . GLN A 1 68 ? 27.515 18.249 -46.093 1.00 24.36 68 GLN A N 1
ATOM 519 C CA . GLN A 1 68 ? 27.070 19.313 -46.981 1.00 24.36 68 GLN A CA 1
ATOM 520 C C . GLN A 1 68 ? 26.217 18.678 -48.086 1.00 24.36 68 GLN A C 1
ATOM 522 O O . GLN A 1 68 ? 26.747 18.097 -49.029 1.00 24.36 68 GLN A O 1
ATOM 527 N N . CYS A 1 69 ? 24.891 18.749 -47.953 1.00 24.09 69 CYS A N 1
ATOM 528 C CA . CYS A 1 69 ? 23.973 18.437 -49.047 1.00 24.09 69 CYS A CA 1
ATOM 529 C C . CYS A 1 69 ? 23.648 19.741 -49.788 1.00 24.09 69 CYS A C 1
ATOM 531 O O . CYS A 1 69 ? 23.001 20.637 -49.247 1.00 24.09 69 CYS A O 1
ATOM 533 N N . LEU A 1 70 ? 24.161 19.860 -51.012 1.00 33.66 70 LEU A N 1
ATOM 534 C CA . LEU A 1 70 ? 23.846 20.923 -51.960 1.00 33.66 70 LEU A CA 1
ATOM 535 C C . LEU A 1 70 ? 22.473 20.655 -52.587 1.00 33.66 70 LEU A C 1
ATOM 537 O O . LEU A 1 70 ? 22.317 19.692 -53.329 1.00 33.66 70 LEU A O 1
ATOM 541 N N . SER A 1 71 ? 21.501 21.538 -52.370 1.00 29.06 71 SER A N 1
ATOM 542 C CA . SER A 1 71 ? 20.557 21.925 -53.426 1.00 29.06 71 SER A CA 1
ATOM 543 C C . SER A 1 71 ? 19.891 23.258 -53.087 1.00 29.06 71 SER A C 1
ATOM 545 O O . SER A 1 71 ? 19.542 23.556 -51.946 1.00 29.06 71 SER A O 1
ATOM 547 N N . LEU A 1 72 ? 19.843 24.104 -54.109 1.00 34.34 72 LEU A N 1
ATOM 548 C CA . LEU A 1 72 ? 19.454 25.504 -54.089 1.00 34.34 72 LEU A CA 1
ATOM 549 C C . LEU A 1 72 ? 17.935 25.688 -53.949 1.00 34.34 72 LEU A C 1
ATOM 551 O O . LEU A 1 72 ? 17.164 25.029 -54.635 1.00 34.34 72 LEU A O 1
ATOM 555 N N . GLY A 1 73 ? 17.553 26.696 -53.158 1.00 38.03 73 GLY A N 1
ATOM 556 C CA . GLY A 1 73 ? 16.520 27.662 -53.546 1.00 38.03 73 GLY A CA 1
ATOM 557 C C . GLY A 1 73 ? 15.052 27.254 -53.412 1.00 38.03 73 GLY A C 1
ATOM 558 O O . GLY A 1 73 ? 14.382 27.067 -54.419 1.00 38.03 73 GLY A O 1
ATOM 559 N N . ASN A 1 74 ? 14.534 27.216 -52.179 1.00 32.16 74 ASN A N 1
ATOM 560 C CA . ASN A 1 74 ? 13.403 28.050 -51.725 1.00 32.16 74 ASN A CA 1
ATOM 561 C C . ASN A 1 74 ? 13.008 27.646 -50.294 1.00 32.16 74 ASN A C 1
ATOM 563 O O . ASN A 1 74 ? 12.430 26.587 -50.061 1.00 32.16 74 ASN A O 1
ATOM 567 N N . LYS A 1 75 ? 13.350 28.496 -49.316 1.00 32.28 75 LYS A N 1
ATOM 568 C CA . LYS A 1 75 ? 12.972 28.325 -47.908 1.00 32.28 75 LYS A CA 1
ATOM 569 C C . LYS A 1 75 ? 11.480 28.625 -47.742 1.00 32.28 75 LYS A C 1
ATOM 571 O O . LYS A 1 75 ? 11.083 29.784 -47.766 1.00 32.28 75 LYS A O 1
ATOM 576 N N . MET A 1 76 ? 10.676 27.588 -47.522 1.00 31.80 76 MET A N 1
ATOM 577 C CA . MET A 1 76 ? 9.484 27.719 -46.686 1.00 31.80 76 MET A CA 1
ATOM 578 C C . MET A 1 76 ? 9.963 27.847 -45.236 1.00 31.80 76 MET A C 1
ATOM 580 O O . MET A 1 76 ? 10.562 26.918 -44.695 1.00 31.80 76 MET A O 1
ATOM 584 N N . GLU A 1 77 ? 9.759 29.013 -44.625 1.00 33.50 77 GLU A N 1
ATOM 585 C CA . GLU A 1 77 ? 9.967 29.209 -43.190 1.00 33.50 77 GLU A CA 1
ATOM 586 C C . GLU A 1 77 ? 8.904 28.422 -42.414 1.00 33.50 77 GLU A C 1
ATOM 588 O O . GLU A 1 77 ? 7.745 28.815 -42.327 1.00 33.50 77 GLU A O 1
ATOM 593 N N . MET A 1 78 ? 9.307 27.279 -41.859 1.00 33.22 78 MET A N 1
ATOM 594 C CA . MET A 1 78 ? 8.581 26.626 -40.775 1.00 33.22 78 MET A CA 1
ATOM 595 C C . MET A 1 78 ? 8.953 27.321 -39.464 1.00 33.22 78 MET A C 1
ATOM 597 O O . MET A 1 78 ? 10.108 27.259 -39.039 1.00 33.22 78 MET A O 1
ATOM 601 N N . SER A 1 79 ? 7.980 27.954 -38.807 1.00 38.47 79 SER A N 1
ATOM 602 C CA . SER A 1 79 ? 8.118 28.456 -37.440 1.00 38.47 79 SER A CA 1
ATOM 603 C C . SER A 1 79 ? 8.304 27.277 -36.479 1.00 38.47 79 SER A C 1
ATOM 605 O O . SER A 1 79 ? 7.348 26.606 -36.088 1.00 38.47 79 SER A O 1
ATOM 607 N N . GLN A 1 80 ? 9.555 26.990 -36.124 1.00 42.44 80 GLN A N 1
ATOM 608 C CA . GLN A 1 80 ? 9.875 26.169 -34.964 1.00 42.44 80 GLN A CA 1
ATOM 609 C C . GLN A 1 80 ? 9.579 27.000 -33.717 1.00 42.44 80 GLN A C 1
ATOM 611 O O . GLN A 1 80 ? 10.401 27.823 -33.319 1.00 42.44 80 GLN A O 1
ATOM 616 N N . ASP A 1 81 ? 8.422 26.774 -33.095 1.00 39.16 81 ASP A N 1
ATOM 617 C CA . ASP A 1 81 ? 8.201 27.189 -31.711 1.00 39.16 81 ASP A CA 1
ATOM 618 C C . ASP A 1 81 ? 9.163 26.386 -30.826 1.00 39.16 81 ASP A C 1
ATOM 620 O O . ASP A 1 81 ? 8.874 25.278 -30.365 1.00 39.16 81 ASP A O 1
ATOM 624 N N . SER A 1 82 ? 10.371 26.921 -30.654 1.00 43.97 82 SER A N 1
ATOM 625 C CA . SER A 1 82 ? 11.332 26.409 -29.697 1.00 43.97 82 SER A CA 1
ATOM 626 C C . SER A 1 82 ? 10.813 26.757 -28.306 1.00 43.97 82 SER A C 1
ATOM 628 O O . SER A 1 82 ? 10.763 27.912 -27.892 1.00 43.97 82 SER A O 1
ATOM 630 N N . TRP A 1 83 ? 10.368 25.741 -27.573 1.00 48.22 83 TRP A N 1
ATOM 631 C CA . TRP A 1 83 ? 10.074 25.881 -26.152 1.00 48.22 83 TRP A CA 1
ATOM 632 C C . TRP A 1 83 ? 11.368 26.258 -25.414 1.00 48.22 83 TRP A C 1
ATOM 634 O O . TRP A 1 83 ? 12.168 25.391 -25.063 1.00 48.22 83 TRP A O 1
ATOM 644 N N . SER A 1 84 ? 11.605 27.555 -25.211 1.00 73.25 84 SER A N 1
ATOM 645 C CA . SER A 1 84 ? 12.695 28.068 -24.380 1.00 73.25 84 SER A CA 1
ATOM 646 C C . SER A 1 84 ? 12.203 28.345 -22.962 1.00 73.25 84 SER A C 1
ATOM 648 O O . SER A 1 84 ? 11.060 28.760 -22.763 1.00 73.25 84 SER A O 1
ATOM 650 N N . LEU A 1 85 ? 13.078 28.158 -21.971 1.00 76.81 85 LEU A N 1
ATOM 651 C CA . LEU A 1 85 ? 12.802 28.576 -20.596 1.00 76.81 85 LEU A CA 1
ATOM 652 C C . LEU A 1 85 ? 12.465 30.077 -20.559 1.00 76.81 85 LEU A C 1
ATOM 654 O O . LEU A 1 85 ? 13.042 30.843 -21.339 1.00 76.81 85 LEU A O 1
ATOM 658 N N . PRO A 1 86 ? 11.560 30.521 -19.666 1.00 84.25 86 PRO A N 1
ATOM 659 C CA . PRO A 1 86 ? 11.288 31.944 -19.521 1.00 84.25 86 PRO A CA 1
ATOM 660 C C . PRO A 1 86 ? 12.582 32.695 -19.159 1.00 84.25 86 PRO A C 1
ATOM 662 O O . PRO A 1 86 ? 13.452 32.118 -18.500 1.00 84.25 86 PRO A O 1
ATOM 665 N N . PRO A 1 87 ? 12.743 33.959 -19.587 1.00 85.94 87 PRO A N 1
ATOM 666 C CA . PRO A 1 87 ? 13.912 34.761 -19.245 1.00 85.94 87 PRO A CA 1
ATOM 667 C C . PRO A 1 87 ? 13.984 35.023 -17.733 1.00 85.94 87 PRO A C 1
ATOM 669 O O . PRO A 1 87 ? 12.982 34.942 -17.020 1.00 85.94 87 PRO A O 1
ATOM 672 N N . GLN A 1 88 ? 15.184 35.340 -17.239 1.00 88.19 88 GLN A N 1
ATOM 673 C CA . GLN A 1 88 ? 15.416 35.663 -15.830 1.00 88.19 88 GLN A CA 1
ATOM 674 C C . GLN A 1 88 ? 14.502 36.812 -15.381 1.00 88.19 88 GLN A C 1
ATOM 676 O O . GLN A 1 88 ? 14.519 37.889 -15.976 1.00 88.19 88 GLN A O 1
ATOM 681 N N . GLN A 1 89 ? 13.704 36.585 -14.332 1.00 86.12 89 GLN A N 1
ATOM 682 C CA . GLN A 1 89 ? 12.761 37.577 -13.810 1.00 86.12 89 GLN A CA 1
ATOM 683 C C . GLN A 1 89 ? 12.660 37.514 -12.281 1.00 86.12 89 GLN A C 1
ATOM 685 O O . GLN A 1 89 ? 12.348 36.481 -11.690 1.00 86.12 89 GLN A O 1
ATOM 690 N N . GLY A 1 90 ? 12.908 38.637 -11.605 1.00 87.44 90 GLY A N 1
ATOM 691 C CA . GLY A 1 90 ? 12.922 38.682 -10.140 1.00 87.44 90 GLY A CA 1
ATOM 692 C C . GLY A 1 90 ? 13.953 37.714 -9.542 1.00 87.44 90 GLY A C 1
ATOM 693 O O . GLY A 1 90 ? 15.121 37.744 -9.914 1.00 87.44 90 GLY A O 1
ATOM 694 N N . LEU A 1 91 ? 13.519 36.853 -8.615 1.00 83.31 91 LEU A N 1
ATOM 695 C CA . LEU A 1 91 ? 14.357 35.801 -8.012 1.00 83.31 91 LEU A CA 1
ATOM 696 C C . LEU A 1 91 ? 14.467 34.530 -8.876 1.00 83.31 91 LEU A C 1
ATOM 698 O O . LEU A 1 91 ? 15.188 33.606 -8.502 1.00 83.31 91 LEU A O 1
ATOM 702 N N . TYR A 1 92 ? 13.732 34.446 -9.990 1.00 80.31 92 TYR A N 1
ATOM 703 C CA . TYR A 1 92 ? 13.797 33.306 -10.900 1.00 80.31 92 TYR A CA 1
ATOM 704 C C . TYR A 1 92 ? 15.009 33.445 -11.826 1.00 80.31 92 TYR A C 1
ATOM 706 O O . TYR A 1 92 ? 15.068 34.371 -12.633 1.00 80.31 92 TYR A O 1
ATOM 714 N N . ASP A 1 93 ? 15.948 32.506 -11.709 1.00 85.12 93 ASP A N 1
ATOM 715 C CA . ASP A 1 93 ? 17.115 32.346 -12.576 1.00 85.12 93 ASP A CA 1
ATOM 716 C C . ASP A 1 93 ? 16.980 31.023 -13.357 1.00 85.12 93 ASP A C 1
ATOM 718 O O . ASP A 1 93 ? 16.988 29.961 -12.726 1.00 85.12 93 ASP A O 1
ATOM 722 N N . PRO A 1 94 ? 16.877 31.056 -14.701 1.00 81.50 94 PRO A N 1
ATOM 723 C CA . PRO A 1 94 ? 16.757 29.862 -15.539 1.00 81.50 94 PRO A CA 1
ATOM 724 C C . PRO A 1 94 ? 17.904 28.863 -15.353 1.00 81.50 94 PRO A C 1
ATOM 726 O O . PRO A 1 94 ? 17.716 27.672 -15.585 1.00 81.50 94 PRO A O 1
ATOM 729 N N . GLN A 1 95 ? 19.083 29.315 -14.906 1.00 78.94 95 GLN A N 1
ATOM 730 C CA . GLN A 1 95 ? 20.220 28.435 -14.607 1.00 78.94 95 GLN A CA 1
ATOM 731 C C . GLN A 1 95 ? 19.981 27.561 -13.367 1.00 78.94 95 GLN A C 1
ATOM 733 O O . GLN A 1 95 ? 20.628 26.527 -13.198 1.00 78.94 95 GLN A O 1
ATOM 738 N N . ASN A 1 96 ? 19.043 27.961 -12.505 1.00 77.25 96 ASN A N 1
ATOM 739 C CA . ASN A 1 96 ? 18.635 27.216 -11.318 1.00 77.25 96 ASN A CA 1
ATOM 740 C C . ASN A 1 96 ? 17.392 26.345 -11.552 1.00 77.25 96 ASN A C 1
ATOM 742 O O . ASN A 1 96 ? 16.987 25.635 -10.624 1.00 77.25 96 ASN A O 1
ATOM 746 N N . GLU A 1 97 ? 16.808 26.367 -12.756 1.00 63.94 97 GLU A N 1
ATOM 747 C CA . GLU A 1 97 ? 15.672 25.516 -13.101 1.00 63.94 97 GLU A CA 1
ATOM 748 C C . GLU A 1 97 ? 16.121 24.052 -13.091 1.00 63.94 97 GLU A C 1
ATOM 750 O O . GLU A 1 97 ? 17.031 23.630 -13.808 1.00 63.94 97 GLU A O 1
ATOM 755 N N . LYS A 1 98 ? 15.501 23.267 -12.212 1.00 62.75 98 LYS A N 1
ATOM 756 C CA . LYS A 1 98 ? 15.780 21.841 -12.063 1.00 62.75 98 LYS A CA 1
ATOM 757 C C . LYS A 1 98 ? 14.534 21.083 -12.441 1.00 62.75 98 LYS A C 1
ATOM 759 O O . LYS A 1 98 ? 13.480 21.298 -11.845 1.00 62.75 98 LYS A O 1
ATOM 764 N N . ASP A 1 99 ? 14.691 20.147 -13.365 1.00 57.59 99 ASP A N 1
ATOM 765 C CA . ASP A 1 99 ? 13.610 19.244 -13.707 1.00 57.59 99 ASP A CA 1
ATOM 766 C C . ASP A 1 99 ? 13.215 18.453 -12.453 1.00 57.59 99 ASP A C 1
ATOM 768 O O . ASP A 1 99 ? 14.035 17.782 -11.813 1.00 57.59 99 ASP A O 1
ATOM 772 N N . ALA A 1 100 ? 11.972 18.640 -12.021 1.00 62.19 100 ALA A N 1
ATOM 773 C CA . ALA A 1 100 ? 11.464 18.087 -10.779 1.00 62.19 100 ALA A CA 1
ATOM 774 C C . ALA A 1 100 ? 10.447 16.998 -11.092 1.00 62.19 100 ALA A C 1
ATOM 776 O O . ALA A 1 100 ? 9.656 17.105 -12.021 1.00 62.19 100 ALA A O 1
ATOM 777 N N . CYS A 1 101 ? 10.405 15.975 -10.251 1.00 74.31 101 CYS A N 1
ATOM 778 C CA . CYS A 1 101 ? 9.322 15.003 -10.222 1.00 74.31 101 CYS A CA 1
ATOM 779 C C . CYS A 1 101 ? 7.951 15.712 -10.207 1.00 74.31 101 CYS A C 1
ATOM 781 O O . CYS A 1 101 ? 7.767 16.711 -9.502 1.00 74.31 101 CYS A O 1
ATOM 783 N N . GLY A 1 102 ? 6.983 15.217 -10.976 1.00 77.62 102 GLY A N 1
ATOM 784 C CA . GLY A 1 102 ? 5.597 15.676 -10.900 1.00 77.62 102 GLY A CA 1
ATOM 785 C C . GLY A 1 102 ? 4.931 15.177 -9.620 1.00 77.62 102 GLY A C 1
ATOM 786 O O . GLY A 1 102 ? 4.984 13.987 -9.317 1.00 77.62 102 GLY A O 1
ATOM 787 N N . VAL A 1 103 ? 4.296 16.071 -8.864 1.00 84.69 103 VAL A N 1
ATOM 788 C CA . VAL A 1 103 ? 3.473 15.718 -7.700 1.00 84.69 103 VAL A CA 1
ATOM 789 C C . VAL A 1 103 ? 2.155 16.467 -7.809 1.00 84.69 103 VAL A C 1
ATOM 791 O O . VAL A 1 103 ? 2.151 17.671 -8.053 1.00 84.69 103 VAL A O 1
ATOM 794 N N . GLY A 1 104 ? 1.041 15.779 -7.584 1.00 87.00 104 GLY A N 1
ATOM 795 C CA . GLY A 1 104 ? -0.266 16.419 -7.496 1.00 87.00 104 GLY A CA 1
ATOM 796 C C . GLY A 1 104 ? -1.205 15.658 -6.577 1.00 87.00 104 GLY A C 1
ATOM 797 O O . GLY A 1 104 ? -1.066 14.452 -6.382 1.00 87.00 104 GLY A O 1
ATOM 798 N N . PHE A 1 105 ? -2.157 16.372 -5.988 1.00 91.56 105 PHE A N 1
ATOM 799 C CA . PHE A 1 105 ? -3.148 15.798 -5.088 1.00 91.56 105 PHE A CA 1
ATOM 800 C C . PHE A 1 105 ? -4.552 16.222 -5.499 1.00 91.56 105 PHE A C 1
ATOM 802 O O . PHE A 1 105 ? -4.751 17.295 -6.066 1.00 91.56 105 PHE A O 1
ATOM 809 N N . ILE A 1 106 ? -5.525 15.376 -5.187 1.00 90.56 106 ILE A N 1
ATOM 810 C CA . ILE A 1 106 ? -6.946 15.633 -5.397 1.00 90.56 106 ILE A CA 1
ATOM 811 C C . ILE A 1 106 ? -7.669 15.292 -4.108 1.00 90.56 106 ILE A C 1
ATOM 813 O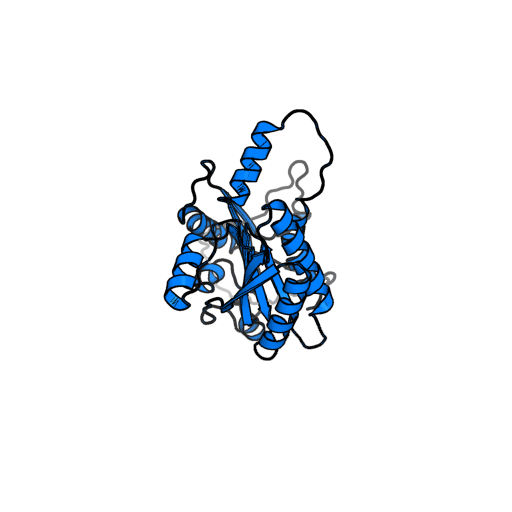 O . ILE A 1 106 ? -7.390 14.269 -3.485 1.00 90.56 106 ILE A O 1
ATOM 817 N N . VAL A 1 107 ? -8.585 16.164 -3.702 1.00 89.50 107 VAL A N 1
ATOM 818 C CA . VAL A 1 107 ? -9.353 16.017 -2.470 1.00 89.50 107 VAL A CA 1
ATOM 819 C C . VAL A 1 107 ? -10.815 16.365 -2.718 1.00 89.50 107 VAL A C 1
ATOM 821 O O . VAL A 1 107 ? -11.115 17.332 -3.418 1.00 89.50 107 VAL A O 1
ATOM 824 N N . SER A 1 108 ? -11.725 15.589 -2.131 1.00 89.06 108 SER A N 1
ATOM 825 C CA . SER A 1 108 ? -13.142 15.966 -2.065 1.00 89.06 108 SER A CA 1
ATOM 826 C C . SER A 1 108 ? -13.357 16.933 -0.911 1.00 89.06 108 SER A C 1
ATOM 828 O O . SER A 1 108 ? -13.211 16.543 0.245 1.00 89.06 108 SER A O 1
ATOM 830 N N . ILE A 1 109 ? -13.696 18.187 -1.207 1.00 89.19 109 ILE A N 1
ATOM 831 C CA . ILE A 1 109 ? -13.882 19.230 -0.180 1.00 89.19 109 ILE A CA 1
ATOM 832 C C . ILE A 1 109 ? -15.095 18.924 0.710 1.00 89.19 109 ILE A C 1
ATOM 834 O O . ILE A 1 109 ? -15.076 19.196 1.906 1.00 89.19 109 ILE A O 1
ATOM 838 N N . ASP A 1 110 ? -16.127 18.312 0.136 1.00 88.19 110 ASP A N 1
ATOM 839 C CA . ASP A 1 110 ? -17.337 17.866 0.829 1.00 88.19 110 ASP A CA 1
ATOM 840 C C . ASP A 1 110 ? -17.115 16.618 1.708 1.00 88.19 110 ASP A C 1
ATOM 842 O O . ASP A 1 110 ? -17.990 16.236 2.479 1.00 88.19 110 ASP A O 1
ATOM 846 N N . GLY A 1 111 ? -15.944 15.975 1.616 1.00 84.12 111 GLY A N 1
ATOM 847 C CA . GLY A 1 111 ? -15.634 14.754 2.356 1.00 84.12 111 GLY A CA 1
ATOM 848 C C . GLY A 1 111 ? -16.357 13.507 1.836 1.00 84.12 111 GLY A C 1
ATOM 849 O O . GLY A 1 111 ? -16.322 12.471 2.504 1.00 84.12 111 GLY A O 1
ATOM 850 N N . THR A 1 112 ? -16.967 13.563 0.649 1.00 87.12 112 THR A N 1
ATOM 851 C CA . THR A 1 112 ? -17.654 12.415 0.042 1.00 87.12 112 THR A CA 1
ATOM 852 C C . THR A 1 112 ? -16.651 11.481 -0.626 1.00 87.12 112 THR A C 1
ATOM 854 O O . THR A 1 112 ? -15.788 11.902 -1.396 1.00 87.12 112 THR A O 1
ATOM 857 N N . ARG A 1 113 ? -16.746 10.178 -0.344 1.00 87.12 113 ARG A N 1
ATOM 858 C CA . ARG A 1 113 ? -15.917 9.173 -1.022 1.00 87.12 113 ARG A CA 1
ATOM 859 C C . ARG A 1 113 ? -16.483 8.891 -2.399 1.00 87.12 113 ARG A C 1
ATOM 861 O O . ARG A 1 113 ? -17.636 8.498 -2.527 1.00 87.12 113 ARG A O 1
ATOM 868 N N . SER A 1 114 ? -15.651 9.038 -3.422 1.00 89.69 114 SER A N 1
ATOM 869 C CA . SER A 1 114 ? -16.040 8.732 -4.791 1.00 89.69 114 SER A CA 1
ATOM 870 C C . SER A 1 114 ? -14.867 8.176 -5.582 1.00 89.69 114 SER A C 1
ATOM 872 O O . SER A 1 114 ? -13.746 8.681 -5.501 1.00 89.69 114 SER A O 1
ATOM 874 N N . HIS A 1 115 ? -15.153 7.180 -6.422 1.00 91.19 115 HIS A N 1
ATOM 875 C CA . HIS A 1 115 ? -14.203 6.670 -7.410 1.00 91.19 115 HIS A CA 1
ATOM 876 C C . HIS A 1 115 ? -13.785 7.757 -8.421 1.00 91.19 115 HIS A C 1
ATOM 878 O O . HIS A 1 115 ? -12.732 7.660 -9.053 1.00 91.19 115 HIS A O 1
ATOM 884 N N . LYS A 1 116 ? -14.568 8.839 -8.551 1.00 92.56 116 LYS A N 1
ATOM 885 C CA . LYS A 1 116 ? -14.210 9.998 -9.377 1.00 92.56 116 LYS A CA 1
ATOM 886 C C . LYS A 1 116 ? -12.841 10.573 -8.998 1.00 92.56 116 LYS A C 1
ATOM 888 O O . LYS A 1 116 ? -12.057 10.869 -9.888 1.00 92.56 116 LYS A O 1
ATOM 893 N N . ILE A 1 117 ? -12.524 10.658 -7.704 1.00 92.12 117 ILE A N 1
ATOM 894 C CA . ILE A 1 117 ? -11.260 11.232 -7.207 1.00 92.12 117 ILE A CA 1
ATOM 895 C C . ILE A 1 117 ? -10.063 10.405 -7.693 1.00 92.12 117 ILE A C 1
ATOM 897 O O . ILE A 1 117 ? -9.043 10.959 -8.093 1.00 92.12 117 ILE A O 1
ATOM 901 N N . VAL A 1 118 ? -10.208 9.077 -7.717 1.00 92.00 118 VAL A N 1
ATOM 902 C CA . VAL A 1 118 ? -9.184 8.156 -8.232 1.00 92.00 118 VAL A CA 1
ATOM 903 C C . VAL A 1 118 ? -8.997 8.347 -9.742 1.00 92.00 118 VAL A C 1
ATOM 905 O O . VAL A 1 118 ? -7.868 8.456 -10.207 1.00 92.00 118 VAL A O 1
ATOM 908 N N . ARG A 1 119 ? -10.090 8.487 -10.507 1.00 93.31 119 ARG A N 1
ATOM 909 C CA . ARG A 1 119 ? -10.038 8.759 -11.960 1.00 93.31 119 ARG A CA 1
ATOM 910 C C . ARG A 1 119 ? -9.480 10.137 -12.301 1.00 93.31 119 ARG A C 1
ATOM 912 O O . ARG A 1 119 ? -8.815 10.306 -13.319 1.00 93.31 119 ARG A O 1
ATOM 919 N N . ASP A 1 120 ? -9.744 11.139 -11.476 1.00 92.62 120 ASP A N 1
ATOM 920 C CA . ASP A 1 120 ? -9.140 12.453 -11.662 1.00 92.62 120 ASP A CA 1
ATOM 921 C C . ASP A 1 120 ? -7.633 12.390 -11.365 1.00 92.62 120 ASP A C 1
ATOM 923 O O . ASP A 1 120 ? -6.845 13.020 -12.071 1.00 92.62 120 ASP A O 1
ATOM 927 N N . ALA A 1 121 ? -7.216 11.591 -10.373 1.00 92.06 121 ALA A N 1
ATOM 928 C CA . ALA A 1 121 ? -5.806 11.393 -10.049 1.00 92.06 121 ALA A CA 1
ATOM 929 C C . ALA A 1 121 ? -5.071 10.644 -11.166 1.00 92.06 121 ALA A C 1
ATOM 931 O O . ALA A 1 121 ? -3.921 10.967 -11.452 1.00 92.06 121 ALA A O 1
ATOM 932 N N . GLU A 1 122 ? -5.751 9.721 -11.848 1.00 92.62 122 GLU A N 1
ATOM 933 C CA . GLU A 1 122 ? -5.276 9.086 -13.080 1.00 92.62 122 GLU A CA 1
ATOM 934 C C . GLU A 1 122 ? -5.001 10.106 -14.179 1.00 92.62 122 GLU A C 1
ATOM 936 O O . GLU A 1 122 ? -3.881 10.184 -14.686 1.00 92.62 122 GLU A O 1
ATOM 941 N N . LYS A 1 123 ? -5.969 10.975 -14.478 1.00 92.12 123 LYS A N 1
ATOM 942 C CA . LYS A 1 123 ? -5.781 12.047 -15.468 1.00 92.12 123 LYS A CA 1
ATOM 943 C C . LYS A 1 123 ? -4.641 12.989 -15.084 1.00 92.12 123 LYS A C 1
ATOM 945 O O . LYS A 1 123 ? -3.875 13.408 -15.951 1.00 92.12 123 LYS A O 1
ATOM 950 N N . LEU A 1 124 ? -4.530 13.332 -13.801 1.00 89.69 124 LEU A N 1
ATOM 951 C CA . LEU A 1 124 ? -3.456 14.175 -13.284 1.00 89.69 124 LEU A CA 1
ATOM 952 C C . LEU A 1 124 ? -2.090 13.495 -13.459 1.00 89.69 124 LEU A C 1
ATOM 954 O O . LEU A 1 124 ? -1.165 14.123 -13.968 1.00 89.69 124 LEU A O 1
ATOM 958 N N . ALA A 1 125 ? -1.979 12.212 -13.108 1.00 87.69 125 ALA A N 1
ATOM 959 C CA . ALA A 1 125 ? -0.767 11.411 -13.262 1.00 87.69 125 ALA A CA 1
ATOM 960 C C . ALA A 1 125 ? -0.332 11.313 -14.732 1.00 87.69 125 ALA A C 1
ATOM 962 O O . ALA A 1 125 ? 0.817 11.611 -15.050 1.00 87.69 125 ALA A O 1
ATOM 963 N N . MET A 1 126 ? -1.261 11.005 -15.641 1.00 86.69 126 MET A N 1
ATOM 964 C CA . MET A 1 126 ? -0.991 10.932 -17.083 1.00 86.69 126 MET A CA 1
ATOM 965 C C . MET A 1 126 ? -0.479 12.260 -17.650 1.00 86.69 126 MET A C 1
ATOM 967 O O . MET A 1 126 ? 0.434 12.277 -18.474 1.00 86.69 126 MET A O 1
ATOM 971 N N . ARG A 1 127 ? -1.016 13.394 -17.187 1.00 86.38 127 ARG A N 1
ATOM 972 C CA . ARG A 1 127 ? -0.548 14.723 -17.615 1.00 86.38 127 ARG A CA 1
ATOM 973 C C . ARG A 1 127 ? 0.866 15.045 -17.136 1.00 86.38 127 ARG A C 1
ATOM 975 O O . ARG A 1 127 ? 1.487 15.931 -17.709 1.00 86.38 127 ARG A O 1
ATOM 982 N N . MET A 1 128 ? 1.395 14.326 -16.147 1.00 83.19 128 MET A N 1
ATOM 983 C CA . MET A 1 128 ? 2.769 14.479 -15.655 1.00 83.19 128 MET A CA 1
ATOM 984 C C . MET A 1 128 ? 3.777 13.543 -16.338 1.00 83.19 128 MET A C 1
ATOM 986 O O . MET A 1 128 ? 4.954 13.593 -15.990 1.00 83.19 128 MET A O 1
ATOM 990 N N . ASN A 1 129 ? 3.364 12.730 -17.320 1.00 81.31 129 ASN A N 1
ATOM 991 C CA . ASN A 1 129 ? 4.269 11.809 -18.022 1.00 81.31 129 ASN A CA 1
ATOM 992 C C . ASN A 1 129 ? 5.456 12.508 -18.694 1.00 81.31 129 ASN A C 1
ATOM 994 O O . ASN A 1 129 ? 6.559 11.981 -18.666 1.00 81.31 129 ASN A O 1
ATOM 998 N N . HIS A 1 130 ? 5.258 13.719 -19.223 1.00 79.69 130 HIS A N 1
ATOM 999 C CA . HIS A 1 130 ? 6.331 14.520 -19.826 1.00 79.69 130 HIS A CA 1
ATOM 1000 C C . HIS A 1 130 ? 7.437 14.917 -18.832 1.00 79.69 130 HIS A C 1
ATOM 1002 O O . HIS A 1 130 ? 8.499 15.358 -19.248 1.00 79.69 130 HIS A O 1
ATOM 1008 N N . ARG A 1 131 ? 7.180 14.772 -17.524 1.00 77.69 131 ARG A N 1
ATOM 1009 C CA . ARG A 1 131 ? 8.133 15.028 -16.435 1.00 77.69 131 ARG A CA 1
ATOM 1010 C C . ARG A 1 131 ? 8.686 13.742 -15.834 1.00 77.69 131 ARG A C 1
ATOM 1012 O O . ARG A 1 131 ? 9.248 13.802 -14.744 1.00 77.69 131 ARG A O 1
ATOM 1019 N N . GLY A 1 132 ? 8.428 12.584 -16.442 1.00 70.06 132 GLY A N 1
ATOM 1020 C CA . GLY A 1 132 ? 8.933 11.283 -16.011 1.00 70.06 132 GLY A CA 1
ATOM 1021 C C . GLY A 1 132 ? 10.179 10.887 -16.799 1.00 70.06 132 GLY A C 1
ATOM 1022 O O . GLY A 1 132 ? 10.242 11.092 -18.008 1.00 70.06 132 GLY A O 1
ATOM 1023 N N . ALA A 1 133 ? 11.157 10.297 -16.117 1.00 69.62 133 ALA A N 1
ATOM 1024 C CA . ALA A 1 133 ? 12.327 9.710 -16.756 1.00 69.62 133 ALA A CA 1
ATOM 1025 C C . ALA A 1 133 ? 12.069 8.227 -17.060 1.00 69.62 133 ALA A C 1
ATOM 1027 O O . ALA A 1 133 ? 11.548 7.503 -16.205 1.00 69.62 133 ALA A O 1
ATOM 1028 N N . CYS A 1 134 ? 12.482 7.778 -18.245 1.00 73.75 134 CYS A N 1
ATOM 1029 C CA . CYS A 1 134 ? 12.484 6.368 -18.635 1.00 73.75 134 CYS A CA 1
ATOM 1030 C C . CYS A 1 134 ? 13.915 5.802 -18.635 1.00 73.75 134 CYS A C 1
ATOM 1032 O O . CYS A 1 134 ? 14.893 6.538 -18.788 1.00 73.75 134 CYS A O 1
ATOM 1034 N N . ALA A 1 135 ? 14.041 4.493 -18.429 1.00 69.88 135 ALA A N 1
ATOM 1035 C CA . ALA A 1 135 ? 15.293 3.757 -18.514 1.00 69.88 135 ALA A CA 1
ATOM 1036 C C . ALA A 1 135 ? 15.703 3.529 -19.980 1.00 69.88 135 ALA A C 1
ATOM 1038 O O . ALA A 1 135 ? 15.033 3.966 -20.913 1.00 69.88 135 ALA A O 1
ATOM 1039 N N . CYS A 1 136 ? 16.822 2.830 -20.188 1.00 71.69 136 CYS A N 1
ATOM 1040 C CA . CYS A 1 136 ? 17.381 2.575 -21.519 1.00 71.69 136 CYS A CA 1
ATOM 1041 C C . CYS A 1 136 ? 16.488 1.723 -22.437 1.00 71.69 136 CYS A C 1
ATOM 1043 O O . CYS A 1 136 ? 16.731 1.693 -23.639 1.00 71.69 136 CYS A O 1
ATOM 1045 N N . ASP A 1 137 ? 15.478 1.046 -21.887 1.00 72.12 137 ASP A N 1
ATOM 1046 C CA . ASP A 1 137 ? 14.480 0.284 -22.637 1.00 72.12 137 ASP A CA 1
ATOM 1047 C C . ASP A 1 137 ? 13.292 1.146 -23.103 1.00 72.12 137 ASP A C 1
ATOM 1049 O O . ASP A 1 137 ? 12.374 0.608 -23.709 1.00 72.12 137 ASP A O 1
ATOM 1053 N N . ASN A 1 138 ? 13.296 2.460 -22.831 1.00 73.25 138 ASN A N 1
ATOM 1054 C CA . ASN A 1 138 ? 12.223 3.441 -23.077 1.00 73.25 138 ASN A CA 1
ATOM 1055 C C . ASN A 1 138 ? 10.863 3.145 -22.405 1.00 73.25 138 ASN A C 1
ATOM 1057 O O . ASN A 1 138 ? 10.070 4.072 -22.239 1.00 73.25 138 ASN A O 1
ATOM 1061 N N . ASP A 1 139 ? 10.630 1.914 -21.948 1.00 78.94 139 ASP A N 1
ATOM 1062 C CA . ASP A 1 139 ? 9.372 1.444 -21.364 1.00 78.94 139 ASP A CA 1
ATOM 1063 C C . ASP A 1 139 ? 9.403 1.343 -19.830 1.00 78.94 139 ASP A C 1
ATOM 1065 O O . ASP A 1 139 ? 8.348 1.297 -19.192 1.00 78.94 139 ASP A O 1
ATOM 1069 N N . THR A 1 140 ? 10.582 1.309 -19.198 1.00 81.56 140 THR A N 1
ATOM 1070 C CA . THR A 1 140 ? 10.700 1.312 -17.733 1.00 81.56 140 THR A CA 1
ATOM 1071 C C . THR A 1 140 ? 10.779 2.743 -17.201 1.00 81.56 140 THR A C 1
ATOM 1073 O O . THR A 1 140 ? 11.809 3.399 -17.322 1.00 81.56 140 THR A O 1
ATOM 1076 N N . GLY A 1 141 ? 9.729 3.230 -16.537 1.00 82.31 141 GLY A N 1
ATOM 1077 C CA . GLY A 1 141 ? 9.781 4.501 -15.800 1.00 82.31 141 GLY A CA 1
ATOM 1078 C C . GLY A 1 141 ? 10.623 4.423 -14.515 1.00 82.31 141 GLY A C 1
ATOM 1079 O O . GLY A 1 141 ? 10.680 3.379 -13.865 1.00 82.31 141 GLY A O 1
ATOM 1080 N N . ASP A 1 142 ? 11.238 5.534 -14.092 1.00 83.25 142 ASP A N 1
ATOM 1081 C CA . ASP A 1 142 ? 11.981 5.630 -12.813 1.00 83.25 142 ASP A CA 1
ATOM 1082 C C . ASP A 1 142 ? 11.075 5.385 -11.588 1.00 83.25 142 ASP A C 1
ATOM 1084 O O . ASP A 1 142 ? 11.493 4.852 -10.557 1.00 83.25 142 ASP A O 1
ATOM 1088 N N . GLY A 1 143 ? 9.790 5.708 -11.733 1.00 87.62 143 GLY A N 1
ATOM 1089 C CA . GLY A 1 143 ? 8.730 5.186 -10.889 1.00 87.62 143 GLY A CA 1
ATOM 1090 C C . GLY A 1 143 ? 7.557 6.136 -10.723 1.00 87.62 143 GLY A C 1
ATOM 1091 O O . GLY A 1 143 ? 7.705 7.361 -10.689 1.00 87.62 143 GLY A O 1
ATOM 1092 N N . ALA A 1 144 ? 6.387 5.541 -10.540 1.00 91.31 144 ALA A N 1
ATOM 1093 C CA . ALA A 1 144 ? 5.140 6.239 -10.290 1.00 91.31 144 ALA A CA 1
ATOM 1094 C C . ALA A 1 144 ? 4.415 5.616 -9.097 1.00 91.31 144 ALA A C 1
ATOM 1096 O O . ALA A 1 144 ? 4.648 4.463 -8.711 1.00 91.31 144 ALA A O 1
ATOM 1097 N N . GLY A 1 145 ? 3.527 6.389 -8.483 1.00 93.19 145 GLY A N 1
ATOM 1098 C CA . GLY A 1 145 ? 2.698 5.875 -7.410 1.00 93.19 145 GLY A CA 1
ATOM 1099 C C . GLY A 1 145 ? 1.536 6.772 -7.046 1.00 93.19 145 GLY A C 1
ATOM 1100 O O . GLY A 1 145 ? 1.532 7.974 -7.311 1.00 93.19 145 GLY A O 1
ATOM 1101 N N . VAL A 1 146 ? 0.565 6.155 -6.390 1.00 94.56 146 VAL A N 1
ATOM 1102 C CA . VAL A 1 146 ? -0.626 6.786 -5.859 1.00 94.56 146 VAL A CA 1
ATOM 1103 C C . VAL A 1 146 ? -0.822 6.377 -4.398 1.00 94.56 146 VAL A C 1
ATOM 1105 O O . VAL A 1 146 ? -0.791 5.199 -4.037 1.00 94.56 146 VAL A O 1
ATOM 1108 N N . LEU A 1 147 ? -1.003 7.370 -3.535 1.00 95.12 147 LEU A N 1
ATOM 1109 C CA . LEU A 1 147 ? -1.476 7.197 -2.167 1.00 95.12 147 LEU A CA 1
ATOM 1110 C C . LEU A 1 147 ? -2.970 7.493 -2.157 1.00 95.12 147 LEU A C 1
ATOM 1112 O O . LEU A 1 147 ? -3.385 8.554 -2.616 1.00 95.12 147 LEU A O 1
ATOM 1116 N N . THR A 1 148 ? -3.763 6.574 -1.618 1.00 94.69 148 THR A N 1
ATOM 1117 C CA . THR A 1 148 ? -5.221 6.710 -1.502 1.00 94.69 148 THR A CA 1
ATOM 1118 C C . THR A 1 148 ? -5.670 6.439 -0.069 1.00 94.69 148 THR A C 1
ATOM 1120 O O . THR A 1 148 ? -4.954 5.804 0.715 1.00 94.69 148 THR A O 1
ATOM 1123 N N . ALA A 1 149 ? -6.867 6.906 0.287 1.00 93.81 149 ALA A N 1
ATOM 1124 C CA . ALA A 1 149 ? -7.579 6.348 1.430 1.00 93.81 149 ALA A CA 1
ATOM 1125 C C . ALA A 1 149 ? -7.887 4.864 1.174 1.00 93.81 149 ALA A C 1
ATOM 1127 O O . ALA A 1 149 ? -8.140 4.466 0.038 1.00 93.81 149 ALA A O 1
ATOM 1128 N N . ILE A 1 150 ? -7.887 4.045 2.225 1.00 95.12 150 ILE A N 1
ATOM 1129 C CA . ILE A 1 150 ? -8.185 2.612 2.107 1.00 95.12 150 ILE A CA 1
ATOM 1130 C C . ILE A 1 150 ? -9.578 2.417 1.471 1.00 95.12 150 ILE A C 1
ATOM 1132 O O . ILE A 1 150 ? -10.572 2.893 2.038 1.00 95.12 150 ILE A O 1
ATOM 1136 N N . PRO A 1 151 ? -9.684 1.699 0.334 1.00 94.06 151 PRO A N 1
ATOM 1137 C CA . PRO A 1 151 ? -10.954 1.431 -0.334 1.00 94.06 151 PRO A CA 1
ATOM 1138 C C . PRO A 1 151 ? -11.724 0.323 0.404 1.00 94.06 151 PRO A C 1
ATOM 1140 O O . PRO A 1 151 ? -11.825 -0.808 -0.059 1.00 94.06 151 PRO A O 1
ATOM 1143 N N . HIS A 1 152 ? -12.262 0.651 1.583 1.00 94.75 152 HIS A N 1
ATOM 1144 C CA . HIS A 1 152 ? -12.870 -0.322 2.498 1.00 94.75 152 HIS A CA 1
ATOM 1145 C C . HIS A 1 152 ? -13.946 -1.192 1.849 1.00 94.75 152 HIS A C 1
ATOM 1147 O O . HIS A 1 152 ? -13.899 -2.401 2.030 1.00 94.75 152 HIS A O 1
ATOM 1153 N N . ASN A 1 153 ? -14.875 -0.599 1.091 1.00 94.06 153 ASN A N 1
ATOM 1154 C CA . ASN A 1 153 ? -15.961 -1.356 0.467 1.00 94.06 153 ASN A CA 1
ATOM 1155 C C . ASN A 1 153 ? -15.406 -2.413 -0.496 1.00 94.06 153 ASN A C 1
ATOM 1157 O O . ASN A 1 153 ? -15.826 -3.559 -0.443 1.00 94.06 153 ASN A O 1
ATOM 1161 N N . TYR A 1 154 ? -14.415 -2.049 -1.315 1.00 94.00 154 TYR A N 1
ATOM 1162 C CA . TYR A 1 154 ? -13.768 -2.987 -2.232 1.00 94.00 154 TYR A CA 1
ATOM 1163 C C . TYR A 1 154 ? -13.125 -4.158 -1.476 1.00 94.00 154 TYR A C 1
ATOM 1165 O O . TYR A 1 154 ? -13.455 -5.304 -1.758 1.00 94.00 154 TYR A O 1
ATOM 1173 N N . TYR A 1 155 ? -12.299 -3.886 -0.458 1.00 95.56 155 TYR A N 1
ATOM 1174 C CA . TYR A 1 155 ? -11.667 -4.954 0.327 1.00 95.56 155 TYR A CA 1
ATOM 1175 C C . TYR A 1 155 ? -12.669 -5.803 1.107 1.00 95.56 155 TYR A C 1
ATOM 1177 O O . TYR A 1 155 ? -12.477 -7.006 1.234 1.00 95.56 155 TYR A O 1
ATOM 1185 N N . PHE A 1 156 ? -13.728 -5.193 1.641 1.00 95.25 156 PHE A N 1
ATOM 1186 C CA . PHE A 1 156 ? -14.774 -5.906 2.365 1.00 95.25 156 PHE A CA 1
ATOM 1187 C C . PHE A 1 156 ? -15.487 -6.914 1.456 1.00 95.25 156 PHE A C 1
ATOM 1189 O O . PHE A 1 156 ? -15.615 -8.077 1.828 1.00 95.25 156 PHE A O 1
ATOM 1196 N N . HIS A 1 157 ? -15.906 -6.484 0.261 1.00 95.19 157 HIS A N 1
ATOM 1197 C CA . HIS A 1 157 ? -16.566 -7.357 -0.709 1.00 95.19 157 HIS A CA 1
ATOM 1198 C C . HIS A 1 157 ? -15.623 -8.446 -1.225 1.00 95.19 157 HIS A C 1
ATOM 1200 O O . HIS A 1 157 ? -15.957 -9.624 -1.148 1.00 95.19 157 HIS A O 1
ATOM 1206 N N . GLU A 1 158 ? -14.417 -8.075 -1.656 1.00 94.25 158 GLU A N 1
ATOM 1207 C CA . GLU A 1 158 ? -13.438 -9.016 -2.205 1.00 94.25 158 GLU A CA 1
ATOM 1208 C C . GLU A 1 158 ? -13.057 -10.116 -1.200 1.00 94.25 158 GLU A C 1
ATOM 1210 O O . GLU A 1 158 ? -13.121 -11.301 -1.525 1.00 94.25 158 GLU A O 1
ATOM 1215 N N . LEU A 1 159 ? -12.701 -9.748 0.038 1.00 94.94 159 LEU A N 1
ATOM 1216 C CA . LEU A 1 159 ? -12.291 -10.716 1.061 1.00 94.94 159 LEU A CA 1
ATOM 1217 C C . LEU A 1 159 ? -13.439 -11.636 1.488 1.00 94.94 159 LEU A C 1
ATOM 1219 O O . LEU A 1 159 ? -13.216 -12.821 1.754 1.00 94.94 159 LEU A O 1
ATOM 1223 N N . ARG A 1 160 ? -14.665 -11.113 1.536 1.00 94.88 160 ARG A N 1
ATOM 1224 C CA . ARG A 1 160 ? -15.842 -11.906 1.884 1.00 94.88 160 ARG A CA 1
ATOM 1225 C C . ARG A 1 160 ? -16.205 -12.885 0.772 1.00 94.88 160 ARG A C 1
ATOM 1227 O O . ARG A 1 160 ? -16.407 -14.061 1.054 1.00 94.88 160 ARG A O 1
ATOM 1234 N N . GLU A 1 161 ? -16.249 -12.420 -0.473 1.00 94.19 161 GLU A N 1
ATOM 1235 C CA . GLU A 1 161 ? -16.665 -13.217 -1.633 1.00 94.19 161 GLU A CA 1
ATOM 1236 C C . GLU A 1 161 ? -15.626 -14.272 -2.026 1.00 94.19 161 GLU A C 1
ATOM 1238 O O . GLU A 1 161 ? -15.991 -15.409 -2.317 1.00 94.19 161 GLU A O 1
ATOM 1243 N N . GLN A 1 162 ? -14.334 -13.933 -2.009 1.00 91.56 162 GLN A N 1
ATOM 1244 C CA . GLN A 1 162 ? -13.281 -14.837 -2.490 1.00 91.56 162 GLN A CA 1
ATOM 1245 C C . GLN A 1 162 ? -12.691 -15.727 -1.394 1.00 91.56 162 GLN A C 1
ATOM 1247 O O . GLN A 1 162 ? -12.165 -16.803 -1.688 1.00 91.56 162 GLN A O 1
ATOM 1252 N N . HIS A 1 163 ? -12.737 -15.284 -0.135 1.00 90.75 163 HIS A N 1
ATOM 1253 C CA . HIS A 1 163 ? -11.995 -15.930 0.951 1.00 90.75 163 HIS A CA 1
ATOM 1254 C C . HIS A 1 163 ? -12.828 -16.205 2.208 1.00 90.75 163 HIS A C 1
ATOM 1256 O O . HIS A 1 163 ? -12.304 -16.811 3.139 1.00 90.75 163 HIS A O 1
ATOM 1262 N N . SER A 1 164 ? -14.115 -15.825 2.239 1.00 93.12 164 SER A N 1
ATOM 1263 C CA . SER A 1 164 ? -14.989 -15.974 3.418 1.00 93.12 164 SER A CA 1
ATOM 1264 C 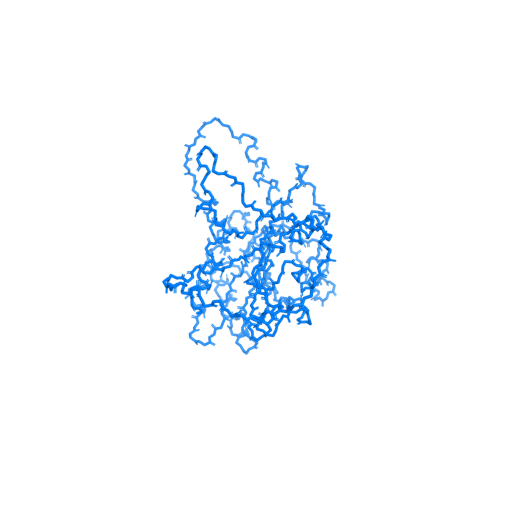C . SER A 1 164 ? -14.429 -15.294 4.676 1.00 93.12 164 SER A C 1
ATOM 1266 O O . SER A 1 164 ? -14.542 -15.818 5.783 1.00 93.12 164 SER A O 1
ATOM 1268 N N . ILE A 1 165 ? -13.793 -14.131 4.504 1.00 93.75 165 ILE A N 1
ATOM 1269 C CA . ILE A 1 165 ? -13.181 -13.365 5.595 1.00 93.75 165 ILE A CA 1
ATOM 1270 C C . ILE A 1 165 ? -14.011 -12.119 5.877 1.00 93.75 165 ILE A C 1
ATOM 1272 O O . ILE A 1 165 ? -14.141 -11.241 5.024 1.00 93.75 165 ILE A O 1
ATOM 1276 N N . ASP A 1 166 ? -14.509 -12.017 7.107 1.00 93.88 166 ASP A N 1
ATOM 1277 C CA . ASP A 1 166 ? -15.227 -10.836 7.575 1.00 93.88 166 ASP A CA 1
ATOM 1278 C C . ASP A 1 166 ? -14.241 -9.754 8.023 1.00 93.88 166 ASP A C 1
ATOM 1280 O O . ASP A 1 166 ? -13.583 -9.843 9.064 1.00 93.88 166 ASP A O 1
ATOM 1284 N N . LEU A 1 167 ? -14.128 -8.708 7.205 1.00 95.38 167 LEU A N 1
ATOM 1285 C CA . LEU A 1 167 ? -13.289 -7.557 7.508 1.00 95.38 167 LEU A CA 1
ATOM 1286 C C . LEU A 1 167 ? -14.021 -6.609 8.478 1.00 95.38 167 LEU A C 1
ATOM 1288 O O . LEU A 1 167 ? -15.162 -6.230 8.198 1.00 95.38 167 LEU A O 1
ATOM 1292 N N . PRO A 1 168 ? -13.384 -6.163 9.579 1.00 95.19 168 PRO A N 1
ATOM 1293 C CA . PRO A 1 168 ? -14.002 -5.209 10.492 1.00 95.19 168 PRO A CA 1
ATOM 1294 C C . PRO A 1 168 ? -14.337 -3.868 9.827 1.00 95.19 168 PRO A C 1
ATOM 1296 O O . PRO A 1 168 ? -13.795 -3.538 8.764 1.00 95.19 168 PRO A O 1
ATOM 1299 N N . PRO A 1 169 ? -15.171 -3.040 10.482 1.00 94.38 169 PRO A N 1
ATOM 1300 C CA . PRO A 1 169 ? -15.474 -1.699 10.009 1.00 94.38 169 PRO A CA 1
ATOM 1301 C C . PRO A 1 169 ? -14.217 -0.869 9.730 1.00 94.38 169 PRO A C 1
ATOM 1303 O O . PRO A 1 169 ? -13.176 -1.012 10.381 1.00 94.38 169 PRO A O 1
ATOM 1306 N N . PHE A 1 170 ? -14.330 0.052 8.773 1.00 92.88 170 PHE A N 1
ATOM 1307 C CA . PHE A 1 170 ? -13.280 1.021 8.468 1.00 92.88 170 PHE A CA 1
ATOM 1308 C C . PHE A 1 170 ? -12.707 1.668 9.745 1.00 92.88 170 PHE A C 1
ATOM 1310 O O . PHE A 1 170 ? -13.466 2.078 10.619 1.00 92.88 170 PHE A O 1
ATOM 1317 N N . ARG A 1 171 ? -11.370 1.785 9.813 1.00 92.88 171 ARG A N 1
ATOM 1318 C CA . ARG A 1 171 ? -10.548 2.250 10.959 1.00 92.88 171 ARG A CA 1
ATOM 1319 C C . ARG A 1 171 ? -10.353 1.274 12.117 1.00 92.88 171 ARG A C 1
ATOM 1321 O O . ARG A 1 171 ? -9.487 1.547 12.943 1.00 92.88 171 ARG A O 1
ATOM 1328 N N . GLN A 1 172 ? -11.063 0.147 12.160 1.00 95.44 172 GLN A N 1
ATOM 1329 C CA . GLN A 1 172 ? -10.852 -0.899 13.176 1.00 95.44 172 GLN A CA 1
ATOM 1330 C C . GLN A 1 172 ? -9.849 -1.979 12.741 1.00 95.44 172 GLN A C 1
ATOM 1332 O O . GLN A 1 172 ? -9.543 -2.898 13.494 1.00 95.44 172 GLN A O 1
ATOM 133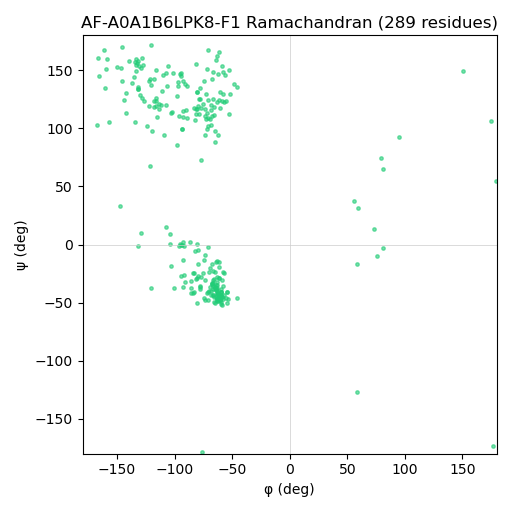7 N N . TYR A 1 173 ? -9.323 -1.862 11.525 1.00 97.19 173 TYR A N 1
ATOM 1338 C CA . TYR A 1 173 ? -8.272 -2.714 10.990 1.00 97.19 173 TYR A CA 1
ATOM 1339 C C . TYR A 1 173 ? -7.198 -1.854 10.323 1.00 97.19 173 TYR A C 1
ATOM 1341 O O . TYR A 1 173 ? -7.444 -0.709 9.930 1.00 97.19 173 TYR A O 1
ATOM 1349 N N . ALA A 1 174 ? -6.009 -2.422 10.165 1.00 97.75 174 ALA A N 1
ATOM 1350 C CA . ALA A 1 174 ? -4.933 -1.842 9.380 1.00 97.75 174 ALA A CA 1
ATOM 1351 C C . ALA A 1 174 ? -4.594 -2.734 8.190 1.00 97.75 174 ALA A C 1
ATOM 1353 O O . ALA A 1 174 ? -4.729 -3.956 8.244 1.00 97.75 174 ALA A O 1
ATOM 1354 N N . THR A 1 175 ? -4.136 -2.119 7.106 1.00 98.25 175 THR A N 1
ATOM 1355 C CA . THR A 1 175 ? -3.675 -2.839 5.924 1.00 98.25 175 THR A CA 1
ATOM 1356 C C . THR A 1 175 ? -2.435 -2.188 5.336 1.00 98.25 175 THR A C 1
ATOM 1358 O O . THR A 1 175 ? -2.127 -1.018 5.587 1.00 98.25 175 THR A O 1
ATOM 1361 N N . GLY A 1 176 ? -1.675 -2.964 4.579 1.00 97.69 176 GLY A N 1
ATOM 1362 C CA . GLY A 1 176 ? -0.405 -2.518 4.044 1.00 97.69 176 GLY A CA 1
ATOM 1363 C C . GLY A 1 176 ? 0.102 -3.425 2.948 1.00 97.69 176 GLY A C 1
ATOM 1364 O O . GLY A 1 176 ? -0.096 -4.633 3.031 1.00 97.69 176 GLY A O 1
ATOM 1365 N N . ILE A 1 177 ? 0.759 -2.839 1.948 1.00 98.38 177 ILE A N 1
ATOM 1366 C CA . ILE A 1 177 ? 1.386 -3.573 0.847 1.00 98.38 177 ILE A CA 1
ATOM 1367 C C . ILE A 1 177 ? 2.872 -3.759 1.153 1.00 98.38 177 ILE A C 1
ATOM 1369 O O . ILE A 1 177 ? 3.560 -2.832 1.590 1.00 98.38 177 ILE A O 1
ATOM 1373 N N . PHE A 1 178 ? 3.354 -4.968 0.900 1.00 98.19 178 PHE A N 1
ATOM 1374 C CA . PHE A 1 178 ? 4.702 -5.445 1.146 1.00 98.19 178 PHE A CA 1
ATOM 1375 C C . PHE A 1 178 ? 5.301 -5.919 -0.169 1.00 98.19 178 PHE A C 1
ATOM 1377 O O . PHE A 1 178 ? 4.630 -6.557 -0.978 1.00 98.19 178 PHE A O 1
ATOM 1384 N N . TYR A 1 179 ? 6.580 -5.629 -0.361 1.00 97.44 179 TYR A N 1
ATOM 1385 C CA . TYR A 1 179 ? 7.393 -6.189 -1.427 1.00 97.44 179 TYR A CA 1
ATOM 1386 C C . TYR A 1 179 ? 8.290 -7.268 -0.845 1.00 97.44 179 TYR A C 1
ATOM 1388 O O . TYR A 1 179 ? 9.188 -6.973 -0.047 1.00 97.44 179 TYR A O 1
ATOM 1396 N N . LEU A 1 180 ? 8.031 -8.500 -1.263 1.00 96.75 180 LEU A N 1
ATOM 1397 C CA . LEU A 1 180 ? 8.726 -9.707 -0.839 1.00 96.75 180 LEU A CA 1
ATOM 1398 C C . LEU A 1 180 ? 9.362 -10.398 -2.055 1.00 96.75 180 LEU A C 1
ATOM 1400 O O . LEU A 1 180 ? 9.118 -10.012 -3.200 1.00 96.75 180 LEU A O 1
ATOM 1404 N N . ASP A 1 181 ? 10.174 -11.424 -1.816 1.00 93.44 181 ASP A N 1
ATOM 1405 C CA . ASP A 1 181 ? 10.591 -12.364 -2.863 1.00 93.44 181 ASP A CA 1
ATOM 1406 C C . ASP A 1 181 ? 9.664 -13.583 -2.872 1.00 93.44 181 ASP A C 1
ATOM 1408 O O . ASP A 1 181 ? 9.283 -14.073 -1.810 1.00 93.44 181 ASP A O 1
ATOM 1412 N N . LYS A 1 182 ? 9.377 -14.145 -4.053 1.00 91.75 182 LYS A N 1
ATOM 1413 C CA . LYS A 1 182 ? 8.548 -15.362 -4.195 1.00 91.75 182 LYS A CA 1
ATOM 1414 C C . LYS A 1 182 ? 9.093 -16.579 -3.439 1.00 91.75 182 LYS A C 1
ATOM 1416 O O . LYS A 1 182 ? 8.334 -17.482 -3.135 1.00 91.75 182 LYS A O 1
ATOM 1421 N N . ILE A 1 183 ? 10.394 -16.621 -3.159 1.00 93.69 183 ILE A N 1
ATOM 1422 C CA . ILE A 1 183 ? 11.031 -17.752 -2.469 1.00 93.69 183 ILE A CA 1
ATOM 1423 C C . ILE A 1 183 ? 10.878 -17.617 -0.949 1.00 93.69 183 ILE A C 1
ATOM 1425 O O . ILE A 1 183 ? 10.581 -18.588 -0.266 1.00 93.69 183 ILE A O 1
ATOM 1429 N N . HIS A 1 184 ? 11.047 -16.403 -0.417 1.00 92.94 184 HIS A N 1
ATOM 1430 C CA . HIS A 1 184 ? 11.147 -16.158 1.026 1.00 92.94 184 HIS A CA 1
ATOM 1431 C C . HIS A 1 184 ? 9.874 -15.558 1.643 1.00 92.94 184 HIS A C 1
ATOM 1433 O O . HIS A 1 184 ? 9.853 -15.270 2.841 1.00 92.94 184 HIS A O 1
ATOM 1439 N N . HIS A 1 185 ? 8.820 -15.319 0.852 1.00 95.69 185 HIS A N 1
ATOM 1440 C CA . HIS A 1 185 ? 7.645 -14.593 1.339 1.00 95.69 185 HIS A CA 1
ATOM 1441 C C . HIS A 1 185 ? 6.979 -15.285 2.534 1.00 95.69 185 HIS A C 1
ATOM 1443 O O . HIS A 1 185 ? 6.648 -14.599 3.494 1.00 95.69 185 HIS A O 1
ATOM 1449 N N . ALA A 1 186 ? 6.855 -16.617 2.526 1.00 96.44 186 ALA A N 1
ATOM 1450 C CA . ALA A 1 186 ? 6.218 -17.367 3.607 1.00 96.44 186 ALA A CA 1
ATOM 1451 C C . ALA A 1 186 ? 6.951 -17.183 4.949 1.00 96.44 186 ALA A C 1
ATOM 1453 O O . ALA A 1 186 ? 6.323 -16.900 5.969 1.00 96.44 186 ALA A O 1
ATOM 1454 N N . ASP A 1 187 ? 8.286 -17.236 4.942 1.00 96.25 187 ASP A N 1
ATOM 1455 C CA . ASP A 1 187 ? 9.104 -17.017 6.139 1.00 96.25 187 ASP A CA 1
ATOM 1456 C C . ASP A 1 187 ? 9.009 -15.575 6.647 1.00 96.25 187 ASP A C 1
ATOM 1458 O O . ASP A 1 187 ? 8.986 -15.332 7.860 1.00 96.25 187 ASP A O 1
ATOM 1462 N N . CYS A 1 188 ? 8.957 -14.602 5.733 1.00 97.06 188 CYS A N 1
ATOM 1463 C CA . CYS A 1 188 ? 8.751 -13.197 6.072 1.00 97.06 188 CYS A CA 1
ATOM 1464 C C . CYS A 1 188 ? 7.353 -12.951 6.655 1.00 97.06 188 CYS A C 1
ATOM 1466 O O . CYS A 1 188 ? 7.237 -12.240 7.652 1.00 97.06 188 CYS A O 1
ATOM 1468 N N . GLU A 1 189 ? 6.309 -13.541 6.069 1.00 97.88 189 GLU A N 1
ATOM 1469 C CA . GLU A 1 189 ? 4.920 -13.464 6.539 1.00 97.88 189 GLU A CA 1
ATOM 1470 C C . GLU A 1 189 ? 4.782 -14.099 7.933 1.00 97.88 189 GLU A C 1
ATOM 1472 O O . GLU A 1 189 ? 4.175 -13.502 8.828 1.00 97.88 189 GLU A O 1
ATOM 1477 N N . ALA A 1 190 ? 5.421 -15.248 8.172 1.00 97.62 190 ALA A N 1
ATOM 1478 C CA . ALA A 1 190 ? 5.439 -15.911 9.476 1.00 97.62 190 ALA A CA 1
ATOM 1479 C C . ALA A 1 190 ? 6.185 -15.088 10.541 1.00 97.62 190 ALA A C 1
ATOM 1481 O O . ALA A 1 190 ? 5.684 -14.900 11.650 1.00 97.62 190 ALA A O 1
ATOM 1482 N N . GLN A 1 191 ? 7.364 -14.545 10.216 1.00 97.38 191 GLN A N 1
ATOM 1483 C CA . GLN A 1 191 ? 8.102 -13.660 11.128 1.00 97.38 191 GLN A CA 1
ATOM 1484 C C . GLN A 1 191 ? 7.327 -12.372 11.421 1.00 97.38 191 GLN A C 1
ATOM 1486 O O . GLN A 1 191 ? 7.296 -11.921 12.565 1.00 97.38 191 GLN A O 1
ATOM 1491 N N . PHE A 1 192 ? 6.679 -11.790 10.411 1.00 98.31 192 PHE A N 1
ATOM 1492 C CA . PHE A 1 192 ? 5.833 -10.615 10.593 1.00 98.31 192 PHE A CA 1
ATOM 1493 C C . PHE A 1 192 ? 4.649 -10.911 11.513 1.00 98.31 192 PHE A C 1
ATOM 1495 O O . PHE A 1 192 ? 4.370 -10.112 12.402 1.00 98.31 192 PHE A O 1
ATOM 1502 N N . THR A 1 193 ? 4.008 -12.069 11.347 1.00 98.25 193 THR A N 1
ATOM 1503 C CA . THR A 1 193 ? 2.889 -12.509 12.193 1.00 98.25 193 THR A CA 1
ATOM 1504 C C . THR A 1 193 ? 3.317 -12.630 13.656 1.00 98.25 193 THR A C 1
ATOM 1506 O O . THR A 1 193 ? 2.662 -12.058 14.520 1.00 98.25 193 THR A O 1
ATOM 1509 N N . LYS A 1 194 ? 4.483 -13.230 13.934 1.00 98.12 194 LYS A N 1
ATOM 1510 C CA . LYS A 1 194 ? 5.043 -13.296 15.298 1.00 98.12 194 LYS A CA 1
ATOM 1511 C C . LYS A 1 194 ? 5.274 -11.909 15.906 1.00 98.12 194 LYS A C 1
ATOM 1513 O O . LYS A 1 194 ? 4.909 -11.655 17.047 1.00 98.12 194 LYS A O 1
ATOM 1518 N N . ILE A 1 195 ? 5.856 -10.979 15.144 1.00 98.00 195 ILE A N 1
ATOM 1519 C CA . ILE A 1 195 ? 6.085 -9.606 15.630 1.00 98.00 195 ILE A CA 1
ATOM 1520 C C . ILE A 1 195 ? 4.753 -8.862 15.826 1.00 98.00 195 ILE A C 1
ATOM 1522 O O . ILE A 1 195 ? 4.656 -8.028 16.724 1.00 98.00 195 ILE A O 1
ATOM 1526 N N . ALA A 1 196 ? 3.735 -9.145 15.008 1.00 98.00 196 ALA A N 1
ATOM 1527 C CA . ALA A 1 196 ? 2.398 -8.581 15.170 1.00 98.00 196 ALA A CA 1
ATOM 1528 C C . ALA A 1 196 ? 1.764 -9.039 16.488 1.00 98.00 196 ALA A C 1
ATOM 1530 O O . ALA A 1 196 ? 1.293 -8.191 17.248 1.00 98.00 196 ALA A O 1
ATOM 1531 N N . GLU A 1 197 ? 1.854 -10.329 16.810 1.00 97.62 197 GLU A N 1
ATOM 1532 C CA . GLU A 1 197 ? 1.372 -10.888 18.079 1.00 97.62 197 GLU A CA 1
ATOM 1533 C C . GLU A 1 197 ? 2.084 -10.245 19.280 1.00 97.62 197 GLU A C 1
ATOM 1535 O O . GLU A 1 197 ? 1.428 -9.793 20.218 1.00 97.62 197 GLU A O 1
ATOM 1540 N N . GLU A 1 198 ? 3.411 -10.067 19.207 1.00 97.38 198 GLU A N 1
ATOM 1541 C CA . GLU A 1 198 ? 4.203 -9.320 20.205 1.00 97.38 198 GLU A CA 1
ATOM 1542 C C . GLU A 1 198 ? 3.797 -7.836 20.339 1.00 97.38 198 GLU A C 1
ATOM 1544 O O . GLU A 1 198 ? 4.231 -7.154 21.270 1.00 97.38 198 GLU A O 1
ATOM 1549 N N . CYS A 1 199 ? 3.042 -7.300 19.381 1.00 96.31 199 CYS A N 1
ATOM 1550 C CA . CYS A 1 199 ? 2.530 -5.932 19.350 1.00 96.31 199 CYS A CA 1
ATOM 1551 C C . CYS A 1 199 ? 1.017 -5.857 19.625 1.00 96.31 199 CYS A C 1
ATOM 1553 O O . CYS A 1 199 ? 0.424 -4.809 19.374 1.00 96.31 199 CYS A O 1
ATOM 1555 N N . ASN A 1 200 ? 0.404 -6.927 20.150 1.00 97.00 200 ASN A N 1
ATOM 1556 C CA . ASN A 1 200 ? -1.040 -7.040 20.402 1.00 97.00 200 ASN A CA 1
ATOM 1557 C C . ASN A 1 200 ? -1.904 -6.877 19.138 1.00 97.00 200 ASN A C 1
ATOM 1559 O O . ASN A 1 200 ? -3.034 -6.389 19.200 1.00 97.00 200 ASN A O 1
ATOM 1563 N N . LEU A 1 201 ? -1.370 -7.292 17.990 1.00 97.88 201 LEU A N 1
ATOM 1564 C CA . LEU A 1 201 ? -2.059 -7.309 16.706 1.00 97.88 201 LEU A CA 1
ATOM 1565 C C . LEU A 1 201 ? -2.165 -8.748 16.197 1.00 97.88 201 LEU A C 1
ATOM 1567 O O . LEU A 1 201 ? -1.230 -9.537 16.302 1.00 97.88 201 LEU A O 1
ATOM 1571 N N . LYS A 1 202 ? -3.291 -9.070 15.571 1.00 97.69 202 LYS A N 1
ATOM 1572 C CA . LYS A 1 202 ? -3.540 -10.343 14.903 1.00 97.69 202 LYS A CA 1
ATOM 1573 C C . LYS A 1 202 ? -3.606 -10.130 13.396 1.00 97.69 202 LYS A C 1
ATOM 1575 O O . LYS A 1 202 ? -4.312 -9.245 12.911 1.00 97.69 202 LYS A O 1
ATOM 1580 N N . VAL A 1 203 ? -2.895 -10.969 12.648 1.00 97.88 203 VAL A N 1
ATOM 1581 C CA . VAL A 1 203 ? -3.043 -11.052 11.191 1.00 97.88 203 VAL A CA 1
ATOM 1582 C C . VAL A 1 203 ? -4.336 -11.801 10.875 1.00 97.88 203 VAL A C 1
ATOM 1584 O O . VAL A 1 203 ? -4.506 -12.945 11.286 1.00 97.88 203 VAL A O 1
ATOM 1587 N N . LEU A 1 204 ? -5.247 -11.153 10.149 1.00 96.44 204 LEU A N 1
ATOM 1588 C CA . LEU A 1 204 ? -6.448 -11.791 9.612 1.00 96.44 204 LEU A CA 1
ATOM 1589 C C . LEU A 1 204 ? -6.133 -12.566 8.340 1.00 96.44 204 LEU A C 1
ATOM 1591 O O . LEU A 1 204 ? -6.532 -13.716 8.194 1.00 96.44 204 LEU A O 1
ATOM 1595 N N . TYR A 1 205 ? -5.454 -11.905 7.402 1.00 96.81 205 TYR A N 1
ATOM 1596 C CA . TYR A 1 205 ? -5.250 -12.451 6.071 1.00 96.81 205 TYR A CA 1
ATOM 1597 C C . TYR A 1 205 ? -4.081 -11.803 5.344 1.00 96.81 205 TYR A C 1
ATOM 1599 O O . TYR A 1 205 ? -3.794 -10.615 5.530 1.00 96.81 205 TYR A O 1
ATOM 1607 N N . TRP A 1 206 ? -3.469 -12.585 4.458 1.00 97.38 206 TRP A N 1
ATOM 1608 C CA . TRP A 1 206 ? -2.506 -12.119 3.473 1.00 97.38 206 TRP A CA 1
ATOM 1609 C C . TRP A 1 206 ? -3.056 -12.311 2.060 1.00 97.38 206 TRP A C 1
ATOM 1611 O O . TRP A 1 206 ? -3.129 -13.427 1.542 1.00 97.38 206 TRP A O 1
ATOM 1621 N N . ARG A 1 207 ? -3.385 -11.195 1.417 1.00 96.06 207 ARG A N 1
ATOM 1622 C CA . ARG A 1 207 ? -3.860 -11.110 0.036 1.00 96.06 207 ARG A CA 1
ATOM 1623 C C . ARG A 1 207 ? -2.680 -10.966 -0.924 1.00 96.06 207 ARG A C 1
ATOM 1625 O O . ARG A 1 207 ? -1.768 -10.178 -0.675 1.00 96.06 207 ARG A O 1
ATOM 1632 N N . THR A 1 208 ? -2.694 -11.690 -2.040 1.00 96.50 208 THR A N 1
ATOM 1633 C CA . THR A 1 208 ? -1.785 -11.396 -3.163 1.00 96.50 208 THR A CA 1
ATOM 1634 C C . THR A 1 208 ? -2.360 -10.217 -3.925 1.00 96.50 208 THR A C 1
ATOM 1636 O O . THR A 1 208 ? -3.522 -10.262 -4.314 1.00 96.50 208 THR A O 1
ATOM 1639 N N . VAL A 1 209 ? -1.576 -9.156 -4.115 1.00 96.44 209 VAL A N 1
ATOM 1640 C CA . VAL A 1 209 ? -2.056 -7.992 -4.867 1.00 96.44 209 VAL A CA 1
ATOM 1641 C C . VAL A 1 209 ? -2.151 -8.385 -6.345 1.00 96.44 209 VAL A C 1
ATOM 1643 O O . VAL A 1 209 ? -1.143 -8.840 -6.887 1.00 96.44 209 VAL A O 1
ATOM 1646 N N . PRO A 1 210 ? -3.318 -8.237 -6.994 1.00 94.50 210 PRO A N 1
ATOM 1647 C CA . PRO A 1 210 ? -3.449 -8.503 -8.419 1.00 94.50 210 PRO A CA 1
ATOM 1648 C C . PRO A 1 210 ? -2.629 -7.478 -9.212 1.00 94.50 210 PRO A C 1
ATOM 1650 O O . PRO A 1 210 ? -2.758 -6.265 -9.019 1.00 94.50 210 PRO A O 1
ATOM 1653 N N . THR A 1 211 ? -1.737 -7.980 -10.066 1.00 94.25 211 THR A N 1
ATOM 1654 C CA . THR A 1 211 ? -0.854 -7.167 -10.907 1.00 94.25 211 THR A CA 1
ATOM 1655 C C . THR A 1 211 ? -0.847 -7.671 -12.345 1.00 94.25 211 THR A C 1
ATOM 1657 O O . THR A 1 211 ? -1.003 -8.865 -12.604 1.00 94.25 211 THR A O 1
ATOM 1660 N N . ASN A 1 212 ? -0.643 -6.756 -13.291 1.00 93.94 212 ASN A N 1
ATOM 1661 C CA . ASN A 1 212 ? -0.486 -7.054 -14.709 1.00 93.94 212 ASN A CA 1
ATOM 1662 C C . ASN A 1 212 ? 0.880 -6.576 -15.224 1.00 93.94 212 ASN A C 1
ATOM 1664 O O . ASN A 1 212 ? 1.062 -5.414 -15.594 1.00 93.94 212 ASN A O 1
ATOM 1668 N N . SER A 1 213 ? 1.834 -7.503 -15.299 1.00 90.75 213 SER A N 1
ATOM 1669 C CA . SER A 1 213 ? 3.212 -7.232 -15.732 1.00 90.75 213 SER A CA 1
ATOM 1670 C C . SER A 1 213 ? 3.388 -7.150 -17.257 1.00 90.75 213 SER A C 1
ATOM 1672 O O . SER A 1 213 ? 4.506 -6.937 -17.733 1.00 90.75 213 SER A O 1
ATOM 1674 N N . ALA A 1 214 ? 2.319 -7.314 -18.049 1.00 88.38 214 ALA A N 1
ATOM 1675 C CA . ALA A 1 214 ? 2.410 -7.272 -19.511 1.00 88.38 214 ALA A CA 1
ATOM 1676 C C . ALA A 1 214 ? 2.801 -5.881 -20.039 1.00 88.38 214 ALA A C 1
ATOM 1678 O O . ALA A 1 214 ? 3.440 -5.780 -21.080 1.00 88.38 214 ALA A O 1
ATOM 1679 N N . GLY A 1 215 ? 2.431 -4.818 -19.316 1.00 82.44 215 GLY A N 1
ATOM 1680 C CA . GLY A 1 215 ? 2.630 -3.430 -19.740 1.00 82.44 215 GLY A CA 1
ATOM 1681 C C . GLY A 1 215 ? 3.894 -2.742 -19.221 1.00 82.44 215 GLY A C 1
ATOM 1682 O O . GLY A 1 215 ? 4.058 -1.562 -19.511 1.00 82.44 215 GLY A O 1
ATOM 1683 N N . ILE A 1 216 ? 4.742 -3.420 -18.436 1.00 89.56 216 ILE A N 1
ATOM 1684 C CA . ILE A 1 216 ? 5.974 -2.838 -17.871 1.00 89.56 216 ILE A CA 1
ATOM 1685 C C . ILE A 1 216 ? 7.216 -3.283 -18.653 1.00 89.56 216 ILE A C 1
ATOM 1687 O O . ILE A 1 216 ? 7.257 -4.409 -19.159 1.00 89.56 216 ILE A O 1
ATOM 1691 N N . GLY A 1 217 ? 8.224 -2.406 -18.718 1.00 87.25 217 GLY A N 1
ATOM 1692 C CA . GLY A 1 217 ? 9.502 -2.675 -19.381 1.00 87.25 217 GLY A CA 1
ATOM 1693 C C . GLY A 1 217 ? 10.299 -3.821 -18.745 1.00 87.25 217 GLY A C 1
ATOM 1694 O O . GLY A 1 217 ? 10.062 -4.227 -17.602 1.00 87.25 217 GLY A O 1
ATOM 1695 N N . GLU A 1 218 ? 11.260 -4.363 -19.492 1.00 87.81 218 GLU A N 1
ATOM 1696 C CA . GLU A 1 218 ? 12.020 -5.555 -19.091 1.00 87.81 218 GLU A CA 1
ATOM 1697 C C . GLU A 1 218 ? 12.872 -5.302 -17.839 1.00 87.81 218 GLU A C 1
ATOM 1699 O O . GLU A 1 218 ? 12.964 -6.157 -16.951 1.00 87.81 218 GLU A O 1
ATOM 1704 N N . VAL A 1 219 ? 13.432 -4.093 -17.706 1.00 87.56 219 VAL A N 1
ATOM 1705 C CA . VAL A 1 219 ? 14.199 -3.714 -16.511 1.00 87.56 219 VAL A CA 1
ATOM 1706 C C . VAL A 1 219 ? 13.299 -3.736 -15.273 1.00 87.56 219 VAL A C 1
ATOM 1708 O O . VAL A 1 219 ? 13.668 -4.349 -14.267 1.00 87.56 219 VAL A O 1
ATOM 1711 N N . ALA A 1 220 ? 12.104 -3.143 -15.346 1.00 89.06 220 ALA A N 1
ATOM 1712 C CA . ALA A 1 220 ? 11.123 -3.184 -14.262 1.00 89.06 220 ALA A CA 1
ATOM 1713 C C . ALA A 1 220 ? 10.683 -4.614 -13.922 1.00 89.06 220 ALA A C 1
ATOM 1715 O O . ALA A 1 220 ? 10.620 -4.976 -12.745 1.00 89.06 220 ALA A O 1
ATOM 1716 N N . ARG A 1 221 ? 10.427 -5.439 -14.944 1.00 90.62 221 ARG A N 1
ATOM 1717 C CA . ARG A 1 221 ? 9.981 -6.829 -14.790 1.00 90.62 221 ARG A CA 1
ATOM 1718 C C . ARG A 1 221 ? 11.023 -7.695 -14.087 1.00 90.62 221 ARG A C 1
ATOM 1720 O O . ARG A 1 221 ? 10.684 -8.447 -13.177 1.00 90.62 221 ARG A O 1
ATOM 1727 N N . SER A 1 222 ? 12.302 -7.533 -14.428 1.00 89.88 222 SER A N 1
ATOM 1728 C CA . SER A 1 222 ? 13.403 -8.242 -13.755 1.00 89.88 222 SER A CA 1
ATOM 1729 C C . SER A 1 222 ? 13.503 -7.904 -12.257 1.00 89.88 222 SER A C 1
ATOM 1731 O O . SER A 1 222 ? 13.934 -8.719 -11.438 1.00 89.88 222 SER A O 1
ATOM 1733 N N . GLY A 1 223 ? 13.084 -6.690 -11.889 1.00 89.50 223 GLY A N 1
ATOM 1734 C CA . GLY A 1 223 ? 13.067 -6.181 -10.525 1.00 89.50 223 GLY A CA 1
ATOM 1735 C C . GLY A 1 223 ? 11.739 -6.369 -9.793 1.00 89.50 223 GLY A C 1
ATOM 1736 O O . GLY A 1 223 ? 11.665 -5.977 -8.623 1.00 89.50 223 GLY A O 1
ATOM 1737 N N . GLU A 1 224 ? 10.715 -6.948 -10.423 1.00 93.19 224 GLU A N 1
ATOM 1738 C CA . GLU A 1 224 ? 9.349 -7.000 -9.896 1.00 93.19 224 GLU A CA 1
ATOM 1739 C C . GLU A 1 224 ? 9.291 -7.766 -8.557 1.00 93.19 224 GLU A C 1
ATOM 1741 O O . GLU A 1 224 ? 9.761 -8.904 -8.457 1.00 93.19 224 GLU A O 1
ATOM 1746 N N . PRO A 1 225 ? 8.766 -7.158 -7.476 1.00 94.56 225 PRO A N 1
ATOM 1747 C CA . PRO A 1 225 ? 8.602 -7.848 -6.205 1.00 94.56 225 PRO A CA 1
ATOM 1748 C C . PRO A 1 225 ? 7.335 -8.707 -6.191 1.00 94.56 225 PRO A C 1
ATOM 1750 O O . PRO A 1 225 ? 6.331 -8.380 -6.817 1.00 94.56 225 PRO A O 1
ATOM 1753 N N . PHE A 1 226 ? 7.328 -9.741 -5.355 1.00 96.31 226 PHE A N 1
ATOM 1754 C CA . PHE A 1 226 ? 6.088 -10.409 -4.987 1.00 96.31 226 PHE A CA 1
ATOM 1755 C C . PHE A 1 226 ? 5.302 -9.519 -4.018 1.00 96.31 226 PHE A C 1
ATOM 1757 O O . 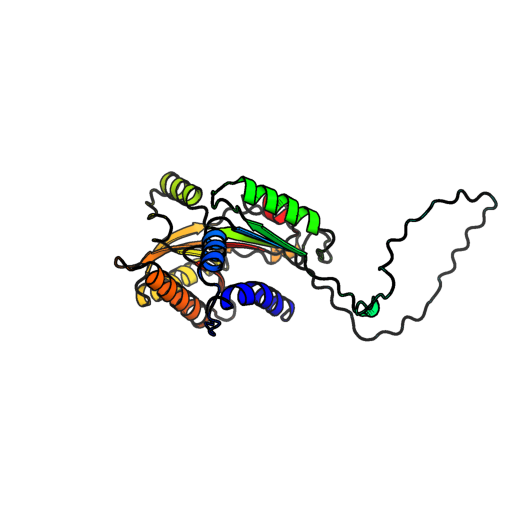PHE A 1 226 ? 5.742 -9.270 -2.891 1.00 96.31 226 PHE A O 1
ATOM 1764 N N . MET A 1 227 ? 4.170 -8.983 -4.480 1.00 97.19 227 MET A N 1
ATOM 1765 C CA . MET A 1 227 ? 3.384 -8.005 -3.731 1.00 97.19 227 MET A CA 1
ATOM 1766 C C . MET A 1 227 ? 2.337 -8.690 -2.858 1.00 97.19 227 MET A C 1
ATOM 1768 O O . MET A 1 227 ? 1.401 -9.327 -3.346 1.00 97.19 227 MET A O 1
ATOM 1772 N N . ARG A 1 228 ? 2.484 -8.528 -1.545 1.00 97.94 228 ARG A N 1
ATOM 1773 C CA . ARG A 1 228 ? 1.588 -9.115 -0.546 1.00 97.94 228 ARG A CA 1
ATOM 1774 C C . ARG A 1 228 ? 0.953 -8.024 0.289 1.00 97.94 228 ARG A C 1
ATOM 1776 O O . ARG A 1 228 ? 1.618 -7.067 0.672 1.00 97.94 228 ARG A O 1
ATOM 1783 N N . GLN A 1 229 ? -0.335 -8.151 0.555 1.00 98.19 229 GLN A N 1
ATOM 1784 C CA . GLN A 1 229 ? -1.105 -7.202 1.336 1.00 98.19 229 GLN A CA 1
ATOM 1785 C C . GLN A 1 229 ? -1.611 -7.874 2.604 1.00 98.19 229 GLN A C 1
ATOM 1787 O O . GLN A 1 229 ? -2.315 -8.876 2.538 1.00 98.19 229 GLN A O 1
ATOM 1792 N N . VAL A 1 230 ? -1.272 -7.306 3.756 1.00 98.25 230 VAL A N 1
ATOM 1793 C CA . VAL A 1 230 ? -1.715 -7.825 5.053 1.00 98.25 230 VAL A CA 1
ATOM 1794 C C . VAL A 1 230 ? -2.964 -7.100 5.529 1.00 98.25 230 VAL A C 1
ATOM 1796 O O . VAL A 1 230 ? -3.110 -5.897 5.298 1.00 98.25 230 VAL A O 1
ATOM 1799 N N . PHE A 1 231 ? -3.837 -7.811 6.233 1.00 98.19 231 PHE A N 1
ATOM 1800 C CA . PHE A 1 231 ? -4.945 -7.250 7.001 1.00 98.19 231 PHE A CA 1
ATOM 1801 C C . PHE A 1 231 ? -4.751 -7.598 8.476 1.00 98.19 231 PHE A C 1
ATOM 1803 O O . PHE A 1 231 ? -4.592 -8.766 8.828 1.00 98.19 231 PHE A O 1
ATOM 1810 N N . LEU A 1 232 ? -4.720 -6.575 9.325 1.00 97.31 232 LEU A N 1
ATOM 1811 C CA . LEU A 1 232 ? -4.415 -6.662 10.751 1.00 97.31 232 LEU A CA 1
ATOM 1812 C C . LEU A 1 232 ? -5.575 -6.124 11.574 1.00 97.31 232 LEU A C 1
ATOM 1814 O O . LEU A 1 232 ? -6.151 -5.092 11.230 1.00 97.31 232 LEU A O 1
ATOM 1818 N N . VAL A 1 233 ? -5.834 -6.763 12.705 1.00 97.62 233 VAL A N 1
ATOM 1819 C CA . VAL A 1 233 ? -6.776 -6.296 13.725 1.00 97.62 233 VAL A CA 1
ATOM 1820 C C . VAL A 1 233 ? -6.096 -6.270 15.082 1.00 97.62 233 VAL A C 1
ATOM 1822 O O . VAL A 1 233 ? -5.145 -7.024 15.292 1.00 97.62 233 VAL A O 1
ATOM 1825 N N . PRO A 1 234 ? -6.547 -5.427 16.016 1.00 97.25 234 PRO A N 1
ATOM 1826 C CA . PRO A 1 234 ? -6.062 -5.515 17.381 1.00 97.25 234 PRO A CA 1
ATOM 1827 C C . PRO A 1 234 ? -6.554 -6.817 18.031 1.00 97.25 234 PRO A C 1
ATOM 1829 O O . PRO A 1 234 ? -7.666 -7.276 17.769 1.00 97.25 234 PRO A O 1
ATOM 1832 N N . SER A 1 235 ? -5.709 -7.438 18.858 1.00 95.00 235 SER A N 1
ATOM 1833 C CA . SER A 1 235 ? -6.041 -8.691 19.557 1.00 95.00 235 SER A CA 1
ATOM 1834 C C . SER A 1 235 ? -7.177 -8.515 20.571 1.00 95.00 235 SER A C 1
ATOM 1836 O O . SER A 1 235 ? -7.878 -9.471 20.893 1.00 95.00 235 SER A O 1
ATOM 1838 N N . SER A 1 236 ? -7.372 -7.290 21.056 1.00 93.88 236 SER A N 1
ATOM 1839 C CA . SER A 1 236 ? -8.504 -6.856 21.873 1.00 93.88 236 SER A CA 1
ATOM 1840 C C . SER A 1 236 ? -9.037 -5.515 21.348 1.00 93.88 236 SER A C 1
ATOM 1842 O O . SER A 1 236 ? -8.302 -4.793 20.676 1.00 93.88 236 SER A O 1
ATOM 1844 N N . PRO A 1 237 ? -10.302 -5.144 21.614 1.00 93.44 237 PRO A N 1
ATOM 1845 C CA . PRO A 1 237 ? -10.819 -3.839 21.211 1.00 93.44 237 PRO A CA 1
ATOM 1846 C C . PRO A 1 237 ? -9.998 -2.697 21.824 1.00 93.44 237 PRO A C 1
ATOM 1848 O O . PRO A 1 237 ? -9.864 -2.605 23.043 1.00 93.44 237 PRO A O 1
ATOM 1851 N N . VAL A 1 238 ? -9.470 -1.816 20.974 1.00 94.88 238 VAL A N 1
ATOM 1852 C CA . VAL A 1 238 ? -8.696 -0.635 21.380 1.00 94.88 238 VAL A CA 1
ATOM 1853 C C . VAL A 1 238 ? -9.181 0.613 20.635 1.00 94.88 238 VAL A C 1
ATOM 1855 O O . VAL A 1 238 ? -9.734 0.494 19.537 1.00 94.88 238 VAL A O 1
ATOM 1858 N N . PRO A 1 239 ? -8.969 1.820 21.190 1.00 95.38 239 PRO A N 1
ATOM 1859 C CA . PRO A 1 239 ? -9.219 3.067 20.473 1.00 95.38 239 PRO A CA 1
ATOM 1860 C C . PRO A 1 239 ? -8.398 3.177 19.177 1.00 95.38 239 PRO A C 1
ATOM 1862 O O . PRO A 1 239 ? -7.296 2.636 19.079 1.00 95.38 239 PRO A O 1
ATOM 1865 N N . GLU A 1 240 ? -8.898 3.943 18.201 1.00 94.38 240 GLU A N 1
ATOM 1866 C CA . GLU A 1 240 ? -8.242 4.137 16.893 1.00 94.38 240 GLU A CA 1
ATOM 1867 C C . GLU A 1 240 ? -6.787 4.626 17.024 1.00 94.38 240 GLU A C 1
ATOM 1869 O O . GLU A 1 240 ? -5.898 4.152 16.317 1.00 94.38 240 GLU A O 1
ATOM 1874 N N . GLU A 1 241 ? -6.532 5.551 17.951 1.00 95.00 241 GLU A N 1
ATOM 1875 C CA . GLU A 1 241 ? -5.196 6.103 18.196 1.00 95.00 241 GLU A CA 1
ATOM 1876 C C . GLU A 1 241 ? -4.213 5.033 18.698 1.00 95.00 241 GLU A C 1
ATOM 1878 O O . GLU A 1 241 ? -3.044 5.013 18.309 1.00 95.00 241 GLU A O 1
ATOM 1883 N N . GLU A 1 242 ? -4.690 4.105 19.527 1.00 96.38 242 GLU A N 1
ATOM 1884 C CA . GLU A 1 242 ? -3.866 3.018 20.048 1.00 96.38 242 GLU A CA 1
ATOM 1885 C C . GLU A 1 242 ? -3.542 2.005 18.946 1.00 96.38 242 GLU A C 1
ATOM 1887 O O . GLU A 1 242 ? -2.385 1.612 18.791 1.00 96.38 242 GLU A O 1
ATOM 1892 N N . LEU A 1 243 ? -4.517 1.679 18.088 1.00 96.62 243 LEU A N 1
ATOM 1893 C CA . LEU A 1 243 ? -4.274 0.866 16.894 1.00 96.62 243 LEU A CA 1
ATOM 1894 C C . LEU A 1 243 ? -3.196 1.500 15.997 1.00 96.62 243 LEU A C 1
ATOM 1896 O O . LEU A 1 243 ? -2.293 0.810 15.522 1.00 96.62 243 LEU A O 1
ATOM 1900 N N . GLN A 1 244 ? -3.239 2.818 15.787 1.00 96.06 244 GLN A N 1
ATOM 1901 C CA . GLN A 1 244 ? -2.228 3.529 14.995 1.00 96.06 244 GLN A CA 1
ATOM 1902 C C . GLN A 1 244 ? -0.828 3.434 15.611 1.00 96.06 244 GLN A C 1
ATOM 1904 O O . GLN A 1 244 ? 0.144 3.189 14.886 1.00 96.06 244 GLN A O 1
ATOM 1909 N N . LYS A 1 245 ? -0.714 3.578 16.936 1.00 96.88 245 LYS A N 1
ATOM 1910 C CA . LYS A 1 245 ? 0.556 3.420 17.665 1.00 96.88 245 LYS A CA 1
ATOM 1911 C C . LYS A 1 245 ? 1.091 1.995 17.543 1.00 96.88 245 LYS A C 1
ATOM 1913 O O . LYS A 1 245 ? 2.250 1.818 17.160 1.00 96.88 245 LYS A O 1
ATOM 1918 N N . GLN A 1 246 ? 0.255 0.986 17.782 1.00 97.38 246 GLN A N 1
ATOM 1919 C CA . GLN A 1 246 ? 0.627 -0.428 17.659 1.00 97.38 246 GLN A CA 1
ATOM 1920 C C . GLN A 1 246 ? 1.118 -0.759 16.247 1.00 97.38 246 GLN A C 1
ATOM 1922 O O . GLN A 1 246 ? 2.188 -1.345 16.076 1.00 97.38 246 GLN A O 1
ATOM 1927 N N . VAL A 1 247 ? 0.390 -0.312 15.222 1.00 97.44 247 VAL A N 1
ATOM 1928 C CA . VAL A 1 247 ? 0.750 -0.518 13.812 1.00 97.44 247 VAL A CA 1
ATOM 1929 C C . VAL A 1 247 ? 2.058 0.195 13.458 1.00 97.44 247 VAL A C 1
ATOM 1931 O O . VAL A 1 247 ? 2.898 -0.360 12.740 1.00 97.44 247 VAL A O 1
ATOM 1934 N N . PHE A 1 248 ? 2.282 1.403 13.981 1.00 97.12 248 PHE A N 1
ATOM 1935 C CA . PHE A 1 248 ? 3.541 2.123 13.801 1.00 97.12 248 PHE A CA 1
ATOM 1936 C C . PHE A 1 248 ? 4.724 1.367 14.419 1.00 97.12 248 PHE A C 1
ATOM 1938 O O . PHE A 1 248 ? 5.756 1.197 13.756 1.00 97.12 248 PHE A O 1
ATOM 1945 N N . VAL A 1 249 ? 4.574 0.886 15.657 1.00 97.88 249 VAL A N 1
ATOM 1946 C CA . VAL A 1 249 ? 5.599 0.100 16.359 1.00 97.88 249 VAL A CA 1
ATOM 1947 C C . VAL A 1 249 ? 5.872 -1.204 15.614 1.00 97.88 249 VAL A C 1
ATOM 1949 O O . VAL A 1 249 ? 7.035 -1.502 15.334 1.00 97.88 249 VAL A O 1
ATOM 1952 N N . LEU A 1 250 ? 4.829 -1.931 15.203 1.00 98.19 250 LEU A N 1
ATOM 1953 C CA . LEU A 1 250 ? 4.939 -3.141 14.385 1.00 98.19 250 LEU A CA 1
ATOM 1954 C C . LEU A 1 250 ? 5.741 -2.870 13.109 1.00 98.19 250 LEU A C 1
ATOM 1956 O O . LEU A 1 250 ? 6.723 -3.563 12.840 1.00 98.19 250 LEU A O 1
ATOM 1960 N N . ARG A 1 251 ? 5.396 -1.815 12.357 1.00 97.62 251 ARG A N 1
ATOM 1961 C CA . ARG A 1 251 ? 6.113 -1.427 11.131 1.00 97.62 251 ARG A CA 1
ATOM 1962 C C . ARG A 1 251 ? 7.602 -1.217 11.396 1.00 97.62 251 ARG A C 1
ATOM 1964 O O . ARG A 1 251 ? 8.436 -1.701 10.628 1.00 97.62 251 ARG A O 1
ATOM 1971 N N . LYS A 1 252 ? 7.948 -0.495 12.466 1.00 97.19 252 LYS A N 1
ATOM 1972 C CA . LYS A 1 252 ? 9.344 -0.226 12.840 1.00 97.19 252 LYS A CA 1
ATOM 1973 C C . LYS A 1 252 ? 10.074 -1.508 13.226 1.00 97.19 252 LYS A C 1
ATOM 1975 O O . LYS A 1 252 ? 11.130 -1.782 12.662 1.00 97.19 252 LYS A O 1
ATOM 1980 N N . ARG A 1 253 ? 9.498 -2.325 14.109 1.00 97.81 253 ARG A N 1
ATOM 1981 C CA . ARG A 1 253 ? 10.098 -3.594 14.551 1.00 97.81 253 ARG A CA 1
ATOM 1982 C C . ARG A 1 253 ? 10.308 -4.557 13.385 1.00 97.81 253 ARG A C 1
ATOM 1984 O O . ARG A 1 253 ? 11.412 -5.067 13.227 1.00 97.81 253 ARG A O 1
ATOM 1991 N N . ALA A 1 254 ? 9.299 -4.741 12.536 1.00 97.38 254 ALA A N 1
ATOM 1992 C CA . ALA A 1 254 ? 9.383 -5.586 11.348 1.00 97.38 254 ALA A CA 1
ATOM 1993 C C . ALA A 1 254 ? 10.487 -5.119 10.385 1.00 97.38 254 ALA A C 1
ATOM 1995 O O . ALA A 1 254 ? 11.299 -5.928 9.944 1.00 97.38 254 ALA A O 1
ATOM 1996 N N . THR A 1 255 ? 10.577 -3.808 10.127 1.00 96.00 255 THR A N 1
ATOM 1997 C CA . THR A 1 255 ? 11.608 -3.220 9.250 1.00 96.00 255 THR A CA 1
ATOM 1998 C C . THR A 1 255 ? 13.028 -3.411 9.791 1.00 96.00 255 THR A C 1
ATOM 2000 O O . THR A 1 255 ? 13.968 -3.465 9.009 1.00 96.00 255 THR A O 1
ATOM 2003 N N . HIS A 1 256 ? 13.209 -3.517 11.109 1.00 94.94 256 HIS A N 1
ATOM 2004 C CA . HIS A 1 256 ? 14.529 -3.734 11.706 1.00 94.94 256 HIS A CA 1
ATOM 2005 C C . HIS A 1 256 ? 14.888 -5.214 11.890 1.00 94.94 256 HIS A C 1
ATOM 2007 O O . HIS A 1 256 ? 16.064 -5.550 11.810 1.00 94.94 256 HIS A O 1
ATOM 2013 N N . LYS A 1 257 ? 13.907 -6.090 12.146 1.00 95.69 257 LYS A N 1
ATOM 2014 C CA . LYS A 1 257 ? 14.153 -7.503 12.482 1.00 95.69 257 LYS A CA 1
ATOM 2015 C C . LYS A 1 257 ? 14.138 -8.452 11.279 1.00 95.69 257 LYS A C 1
ATOM 2017 O O . LYS A 1 257 ? 14.881 -9.427 11.285 1.00 95.69 257 LYS A O 1
ATOM 2022 N N . ILE A 1 258 ? 13.267 -8.219 10.294 1.00 94.75 258 ILE A N 1
ATOM 2023 C CA . ILE A 1 258 ? 13.017 -9.183 9.207 1.00 94.75 258 ILE A CA 1
ATOM 2024 C C . ILE A 1 258 ? 14.051 -9.097 8.074 1.00 94.75 258 ILE A C 1
ATOM 2026 O O . ILE A 1 258 ? 14.447 -10.157 7.583 1.00 94.75 258 ILE A O 1
ATOM 2030 N N . PRO A 1 259 ? 14.507 -7.905 7.627 1.00 93.62 259 PRO A N 1
ATOM 2031 C CA . PRO A 1 259 ? 15.473 -7.827 6.537 1.00 93.62 259 PRO A CA 1
ATOM 2032 C C . PRO A 1 259 ? 16.765 -8.581 6.845 1.00 93.62 259 PRO A C 1
ATOM 2034 O O . PRO A 1 259 ? 17.398 -8.371 7.878 1.00 93.62 259 PRO A O 1
ATOM 2037 N N . LYS A 1 260 ? 17.173 -9.432 5.904 1.00 92.94 260 LYS A N 1
ATOM 2038 C CA . LYS A 1 260 ? 18.403 -10.226 5.956 1.00 92.94 260 LYS A CA 1
ATOM 2039 C C . LYS A 1 260 ? 19.132 -10.115 4.615 1.00 92.94 260 LYS A C 1
ATOM 2041 O O . LYS A 1 260 ? 18.481 -9.862 3.597 1.00 92.94 260 LYS A O 1
ATOM 2046 N N . PRO A 1 261 ? 20.464 -10.294 4.572 1.00 91.44 261 PRO A N 1
ATOM 2047 C CA . PRO A 1 261 ? 21.184 -10.389 3.306 1.00 91.44 261 PRO A CA 1
ATOM 2048 C C . PRO A 1 261 ? 20.545 -11.448 2.396 1.00 91.44 261 PRO A C 1
ATOM 2050 O O . PRO A 1 261 ? 20.270 -12.556 2.841 1.00 91.44 261 PRO A O 1
ATOM 2053 N N . GLY A 1 262 ? 20.268 -11.086 1.141 1.00 89.38 262 GLY A N 1
ATOM 2054 C CA . GLY A 1 262 ? 19.626 -11.980 0.170 1.00 89.38 262 GLY A CA 1
ATOM 2055 C C . GLY A 1 262 ? 18.100 -12.107 0.280 1.00 89.38 262 GLY A C 1
ATOM 2056 O O . GLY A 1 262 ? 17.505 -12.750 -0.577 1.00 89.38 262 GLY A O 1
ATOM 2057 N N . VAL A 1 263 ? 17.458 -11.471 1.268 1.00 92.06 263 VAL A N 1
ATOM 2058 C CA . VAL A 1 263 ? 15.996 -11.494 1.443 1.00 92.06 263 VAL A CA 1
ATOM 2059 C C . VAL A 1 263 ? 15.412 -10.102 1.219 1.00 92.06 263 VAL A C 1
ATOM 2061 O O . VAL A 1 263 ? 15.738 -9.144 1.930 1.00 92.06 263 VAL A O 1
ATOM 2064 N N . ARG A 1 264 ? 14.509 -9.972 0.248 1.00 93.50 264 ARG A N 1
ATOM 2065 C CA . ARG A 1 264 ? 13.742 -8.750 0.009 1.00 93.50 264 ARG A CA 1
ATOM 2066 C C . ARG A 1 264 ? 12.588 -8.661 0.994 1.00 93.50 264 ARG A C 1
ATOM 2068 O O . ARG A 1 264 ? 11.677 -9.482 0.996 1.00 93.50 264 ARG A O 1
ATOM 2075 N N . PHE A 1 265 ? 12.610 -7.603 1.793 1.00 96.31 265 PHE A N 1
ATOM 2076 C CA . PHE A 1 265 ? 11.509 -7.236 2.666 1.00 96.31 265 PHE A CA 1
ATOM 2077 C C . PHE A 1 265 ? 11.379 -5.717 2.694 1.00 96.31 265 PHE A C 1
ATOM 2079 O O . PHE A 1 265 ? 12.267 -5.013 3.181 1.00 96.31 265 PHE A O 1
ATOM 2086 N N . TYR A 1 266 ? 10.281 -5.197 2.154 1.00 96.56 266 TYR A N 1
ATOM 2087 C CA . TYR A 1 266 ? 10.000 -3.766 2.171 1.00 96.56 266 TYR A CA 1
ATOM 2088 C C . TYR A 1 266 ? 8.513 -3.501 2.387 1.00 96.56 266 TYR A C 1
ATOM 2090 O O . TYR A 1 266 ? 7.668 -4.060 1.699 1.00 96.56 266 TYR A O 1
ATOM 2098 N N . ILE A 1 267 ? 8.203 -2.618 3.337 1.00 97.38 267 ILE A N 1
ATOM 2099 C CA . ILE A 1 267 ? 6.834 -2.212 3.661 1.00 97.38 267 ILE A CA 1
ATOM 2100 C C . ILE A 1 267 ? 6.534 -0.910 2.912 1.00 97.38 267 ILE A C 1
ATOM 2102 O O . ILE A 1 267 ? 7.101 0.136 3.239 1.00 97.38 267 ILE A O 1
ATOM 2106 N N . CYS A 1 268 ? 5.653 -0.956 1.912 1.00 95.88 268 CYS A N 1
ATOM 2107 C CA . CYS A 1 268 ? 5.266 0.214 1.116 1.00 95.88 268 CYS A CA 1
ATOM 2108 C C . CYS A 1 268 ? 4.353 1.147 1.900 1.00 95.88 268 CYS A C 1
ATOM 2110 O O . CYS A 1 268 ? 4.575 2.356 1.943 1.00 95.88 268 CYS A O 1
ATOM 2112 N N . SER A 1 269 ? 3.341 0.563 2.530 1.00 95.81 269 SER A N 1
ATOM 2113 C CA . SER A 1 269 ? 2.406 1.222 3.432 1.00 95.81 269 SER A CA 1
ATOM 2114 C C . SER A 1 269 ? 1.994 0.236 4.514 1.00 95.81 269 SER A C 1
ATOM 2116 O O . SER A 1 269 ? 2.007 -0.967 4.284 1.00 95.81 269 SER A O 1
ATOM 2118 N N . LEU A 1 270 ? 1.638 0.744 5.690 1.00 97.56 270 LEU A N 1
ATOM 2119 C CA . LEU A 1 270 ? 0.965 -0.018 6.738 1.00 97.56 270 LEU A CA 1
ATOM 2120 C C . LEU A 1 270 ? 0.236 0.990 7.627 1.00 97.56 270 LEU A C 1
ATOM 2122 O O . LEU A 1 270 ? 0.888 1.762 8.332 1.00 97.56 270 LEU A O 1
ATOM 2126 N N . SER A 1 271 ? -1.085 1.064 7.491 1.00 96.75 271 SER A N 1
ATOM 2127 C CA . SER A 1 271 ? -1.920 2.102 8.105 1.00 96.75 271 SER A CA 1
ATOM 2128 C C . SER A 1 271 ? -3.375 1.637 8.211 1.00 96.75 271 SER A C 1
ATOM 2130 O O . SER A 1 271 ? -3.796 0.726 7.501 1.00 96.75 271 SER A O 1
ATOM 2132 N N . ASN A 1 272 ? -4.151 2.271 9.089 1.00 96.19 272 ASN A N 1
ATOM 2133 C CA . ASN A 1 272 ? -5.604 2.099 9.193 1.00 96.19 272 ASN A CA 1
ATOM 2134 C C . ASN A 1 272 ? -6.398 3.147 8.386 1.00 96.19 272 ASN A C 1
ATOM 2136 O O . ASN A 1 272 ? -7.628 3.118 8.376 1.00 96.19 272 ASN A O 1
ATOM 2140 N N . THR A 1 273 ? -5.713 4.075 7.705 1.00 94.12 273 THR A N 1
ATOM 2141 C CA . THR A 1 273 ? -6.346 5.150 6.916 1.00 94.12 273 THR A CA 1
ATOM 2142 C C . THR A 1 273 ? -5.967 5.137 5.440 1.00 94.12 273 THR A C 1
ATOM 2144 O O . THR A 1 273 ? -6.821 5.408 4.597 1.00 94.12 273 THR A O 1
ATOM 2147 N N . THR A 1 274 ? -4.714 4.819 5.111 1.00 94.69 274 THR A N 1
ATOM 2148 C CA . THR A 1 274 ? -4.155 5.011 3.765 1.00 94.69 274 THR A CA 1
ATOM 2149 C C . THR A 1 274 ? -3.439 3.774 3.233 1.00 94.69 274 THR A C 1
ATOM 2151 O O . THR A 1 274 ? -2.911 2.959 3.989 1.00 94.69 274 THR A O 1
ATOM 2154 N N . VAL A 1 275 ? -3.388 3.650 1.910 1.00 96.38 275 VAL A N 1
ATOM 2155 C CA . VAL A 1 275 ? -2.644 2.607 1.195 1.00 96.38 275 VAL A CA 1
ATOM 2156 C C . VAL A 1 275 ? -1.872 3.232 0.034 1.00 96.38 275 VAL A C 1
ATOM 2158 O O . VAL A 1 275 ? -2.328 4.203 -0.573 1.00 96.38 275 VAL A O 1
ATOM 2161 N N . ILE A 1 276 ? -0.672 2.714 -0.241 1.00 96.69 276 ILE A N 1
ATOM 2162 C CA . ILE A 1 276 ? 0.206 3.224 -1.300 1.00 96.69 276 ILE A CA 1
ATOM 2163 C C . ILE A 1 276 ? 0.403 2.143 -2.355 1.00 96.69 276 ILE A C 1
ATOM 2165 O O . ILE A 1 276 ? 0.992 1.099 -2.073 1.00 96.69 276 ILE A O 1
ATOM 2169 N N . TYR A 1 277 ? -0.007 2.454 -3.579 1.00 96.19 277 TYR A N 1
ATOM 2170 C CA . TYR A 1 277 ? 0.274 1.681 -4.779 1.00 96.19 277 TYR A CA 1
ATOM 2171 C C . TYR A 1 277 ? 1.388 2.379 -5.540 1.00 96.19 277 TYR A C 1
ATOM 2173 O O . TYR A 1 277 ? 1.226 3.508 -5.989 1.00 96.19 277 TYR A O 1
ATOM 2181 N N . LYS A 1 278 ? 2.553 1.751 -5.644 1.00 95.19 278 LYS A N 1
ATOM 2182 C CA . LYS A 1 278 ? 3.697 2.323 -6.358 1.00 95.19 278 LYS A CA 1
ATOM 2183 C C . LYS A 1 278 ? 4.499 1.229 -7.036 1.00 95.19 278 LYS A C 1
ATOM 2185 O O . LYS A 1 278 ? 4.267 0.050 -6.774 1.00 95.19 278 LYS A O 1
ATOM 2190 N N . GLY A 1 279 ? 5.436 1.621 -7.879 1.00 92.75 279 GLY A N 1
ATOM 2191 C CA . GLY A 1 279 ? 6.355 0.698 -8.524 1.00 92.75 279 GLY A CA 1
ATOM 2192 C C . GLY A 1 279 ? 7.276 1.409 -9.501 1.00 92.75 279 GLY A C 1
ATOM 2193 O O . GLY A 1 279 ? 7.316 2.640 -9.554 1.00 92.75 279 GLY A O 1
ATOM 2194 N N . GLN A 1 280 ? 8.046 0.608 -10.231 1.00 91.75 280 GLN A N 1
ATOM 2195 C CA . GLN A 1 280 ? 8.973 1.080 -11.249 1.00 91.75 280 GLN A CA 1
ATOM 2196 C C . GLN A 1 280 ? 8.308 0.954 -12.622 1.00 91.75 280 GLN A C 1
ATOM 2198 O O . GLN A 1 280 ? 8.408 -0.069 -13.282 1.00 91.75 280 GLN A O 1
ATOM 2203 N N . PHE A 1 281 ? 7.543 1.973 -12.985 1.00 89.31 281 PHE A N 1
ATOM 2204 C CA . PHE A 1 281 ? 6.801 2.087 -14.237 1.00 89.31 281 PHE A CA 1
ATOM 2205 C C . PHE A 1 281 ? 6.450 3.568 -14.457 1.00 89.31 281 PHE A C 1
ATOM 2207 O O . PHE A 1 281 ? 6.614 4.388 -13.545 1.00 89.31 281 PHE A O 1
ATOM 2214 N N . THR A 1 282 ? 6.004 3.930 -15.656 1.00 88.44 282 THR A N 1
ATOM 2215 C CA . THR A 1 282 ? 5.552 5.288 -15.999 1.00 88.44 282 THR A CA 1
ATOM 2216 C C . THR A 1 282 ? 4.208 5.621 -15.336 1.00 88.44 282 THR A C 1
ATOM 2218 O O . THR A 1 282 ? 3.515 4.747 -14.802 1.00 88.44 282 THR A O 1
ATOM 2221 N N . SER A 1 283 ? 3.802 6.897 -15.345 1.00 86.88 283 SER A N 1
ATOM 2222 C CA . SER A 1 283 ? 2.568 7.301 -14.650 1.00 86.88 283 SER A CA 1
ATOM 2223 C C . SER A 1 283 ? 1.295 6.794 -15.326 1.00 86.88 283 SER A C 1
ATOM 2225 O O . SER A 1 283 ? 0.279 6.652 -14.648 1.00 86.88 283 SER A O 1
ATOM 2227 N N . ASP A 1 284 ? 1.327 6.488 -16.625 1.00 87.50 284 ASP A N 1
ATOM 2228 C CA . ASP A 1 284 ? 0.222 5.826 -17.328 1.00 87.50 284 ASP A CA 1
ATOM 2229 C C . ASP A 1 284 ? 0.175 4.314 -17.053 1.00 87.50 284 ASP A C 1
ATOM 2231 O O . ASP A 1 284 ? -0.910 3.763 -16.857 1.00 87.50 284 ASP A O 1
ATOM 2235 N N . GLN A 1 285 ? 1.333 3.653 -16.963 1.00 90.38 285 GLN A N 1
ATOM 2236 C CA . GLN A 1 285 ? 1.426 2.220 -16.676 1.00 90.38 285 GLN A CA 1
ATOM 2237 C C . GLN A 1 285 ? 0.879 1.868 -15.283 1.00 90.38 285 GLN A C 1
ATOM 2239 O O . GLN A 1 285 ? 0.280 0.804 -15.130 1.00 90.38 285 GLN A O 1
ATOM 2244 N N . LEU A 1 286 ? 1.002 2.764 -14.292 1.00 91.62 286 LEU A N 1
ATOM 2245 C CA . LEU A 1 286 ? 0.478 2.582 -12.925 1.00 91.62 286 LEU A CA 1
ATOM 2246 C C . LEU A 1 286 ? -0.968 2.055 -12.898 1.00 91.62 286 LEU A C 1
ATOM 2248 O O . LEU A 1 286 ? -1.276 1.126 -12.153 1.00 91.62 286 LEU A O 1
ATOM 2252 N N . TRP A 1 287 ? -1.840 2.646 -13.714 1.00 91.62 287 TRP A N 1
ATOM 2253 C CA . TRP A 1 287 ? -3.284 2.380 -13.724 1.00 91.62 287 TRP A CA 1
ATOM 2254 C C . TRP A 1 287 ? -3.665 1.107 -14.473 1.00 91.62 287 TRP A C 1
ATOM 2256 O O . TRP A 1 287 ? -4.773 0.606 -14.316 1.00 91.62 287 TRP A O 1
ATOM 2266 N N . ARG A 1 288 ? -2.750 0.592 -15.297 1.00 92.31 288 ARG A N 1
ATOM 2267 C CA . ARG A 1 288 ? -2.898 -0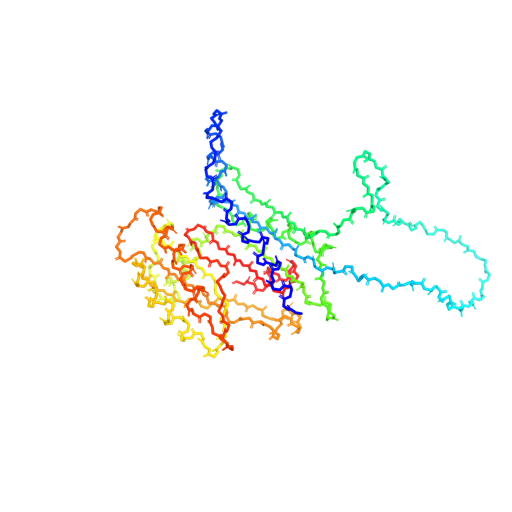.684 -16.009 1.00 92.31 288 ARG A CA 1
ATOM 2268 C C . ARG A 1 288 ? -2.260 -1.835 -15.240 1.00 92.31 288 ARG A C 1
ATOM 2270 O O . ARG A 1 288 ? -2.668 -2.977 -15.413 1.00 92.31 288 ARG A O 1
ATOM 2277 N N . TYR A 1 289 ? -1.251 -1.526 -14.426 1.00 93.94 289 TYR A N 1
ATOM 2278 C CA . TYR A 1 289 ? -0.502 -2.499 -13.646 1.00 93.94 289 TYR A CA 1
ATOM 2279 C C . TYR A 1 289 ? -1.298 -3.008 -12.443 1.00 93.94 289 TYR A C 1
ATOM 2281 O O . TYR A 1 289 ? -1.333 -4.213 -12.223 1.00 93.94 289 TYR A O 1
ATOM 2289 N N . PHE A 1 290 ? -1.936 -2.121 -11.671 1.00 92.62 290 PHE A N 1
ATOM 2290 C CA . PHE A 1 290 ? -2.808 -2.518 -10.560 1.00 92.62 290 PHE A CA 1
ATOM 2291 C C . PHE A 1 290 ? -4.254 -2.635 -11.043 1.00 92.62 290 PHE A C 1
ATOM 2293 O O . PHE A 1 290 ? -4.850 -1.629 -11.428 1.00 92.62 290 PHE A O 1
ATOM 2300 N N . THR A 1 291 ? -4.792 -3.854 -11.015 1.00 84.50 291 THR A N 1
ATOM 2301 C CA . THR A 1 291 ? -6.137 -4.193 -11.513 1.00 84.50 291 THR A CA 1
ATOM 2302 C C . THR A 1 291 ? -7.135 -4.415 -10.391 1.00 84.50 291 THR A C 1
ATOM 2304 O O . THR A 1 291 ? -6.743 -5.077 -9.404 1.00 84.50 291 THR A O 1
#

Secondary structure (DSSP, 8-state):
-HHHHHHHHHHHHHHHHTTS------S-HHHHHHHHHHHHHHEEEEEE---PPPPP---------------------------PPPPPBTTB-GGG-----EEEEEE-TT----HHHHHHHHHHHHHTGGG--B-TTSS-BS-EEEEEE--HHHHHHHHHHHH---PPPTTSSEEEEEEE-TTTHHHHHHHHHHHHHTTTEEEEEEEEPPB-GGGS-HHHHHT--EEEEEEEEESS---HHHHHHHHHHHHHHHHHHS-BTTB-EEES--BSSEEEEEESS-TTTHHHHB-

Radius of gyration: 23.69 Å; Cα contacts (8 Å, |Δi|>4): 430; chains: 1; bounding box: 52×56×76 Å

pLDDT: mean 74.72, std 27.16, range [23.75, 98.38]

Foldseek 3Di:
DVVLVVVVCVPVVVVVPVPPDDDDDPDDPPPVVLVVVQCLQFKKKKKAFDDDDDDPDDPDDDDDDDDDDDDDDDDPDDPDPPPDDDDDDDPDDPVPDDLGIDIDMFTDSVSDHDCVRVVVSLVSQVVRLVSWDADPQNWWTSKIKMKGWPPVVVCQCCCCVPPVFHADPQLQKKKFKKFWAPVCVVVLVVVLQVLCVVLQKHWRDKDFFDWDPPRGDPVQVVVGGRIIMIMMGGNDDDDSVSVQVSQVVSQVCSVPPRDDVPIGIDIPDIGSRMYMQMGGGGSNVSVVTGD